Protein AF-A0A653CSB8-F1 (afdb_monomer_lite)

Sequence (367 aa):
MSQAVNAATSSPKRAYRKGNPLSVSERQQALMERRKETHKEIKVYVPTVLKERLQNLCEAEGVSQAEMISRLIADAAQEGVADAQALFTHYRQVKNPNPEFTPREGKKTLPFCRKLMAKAEGFTSRFDFSMHVAFARSLGVRHRMPPLLRRRAIDALLQGLCFHYDPLANRVQRSITNLAIECGLATESKNGNLSITRATRALKFMAELGLITYQTEYDPQIGCNIPTDITFTPALFSTLDVSDVAVVAARRSRVEWENQQREKQRLPRLDMDELIAKAWRFVRERFRSYQSERKSHGLKRARARRDADRTRRDIETIVKRQLTREIAEGRFTGNLDAVRREQARRVKERMLMSRGNNYTRLATATT

pLDDT: mean 83.97, std 15.94, range [28.36, 98.5]

Radius of gyration: 37.42 Å; chains: 1; bounding box: 99×95×119 Å

Structure (mmCIF, N/CA/C/O backbone):
data_AF-A0A653CSB8-F1
#
_entry.id   AF-A0A653CSB8-F1
#
loop_
_atom_site.group_PDB
_atom_site.id
_atom_site.type_symbol
_atom_site.label_atom_id
_atom_site.label_alt_id
_atom_site.label_comp_id
_atom_site.label_asym_id
_atom_site.label_entity_id
_atom_site.label_seq_id
_atom_site.pdbx_PDB_ins_code
_atom_site.Cartn_x
_atom_site.Cartn_y
_atom_site.Cartn_z
_atom_site.occupancy
_atom_site.B_iso_or_equiv
_atom_site.auth_seq_id
_atom_site.auth_comp_id
_atom_site.auth_asym_id
_atom_site.auth_atom_id
_atom_site.pdbx_PDB_model_num
ATOM 1 N N . MET A 1 1 ? -73.192 65.439 -69.713 1.00 39.62 1 MET A N 1
ATOM 2 C CA . MET A 1 1 ? -73.271 66.754 -69.037 1.00 39.62 1 MET A CA 1
ATOM 3 C C . MET A 1 1 ? -73.029 66.456 -67.563 1.00 39.62 1 MET A C 1
ATOM 5 O O . MET A 1 1 ? -73.717 65.584 -67.068 1.00 39.62 1 MET A O 1
ATOM 9 N N . SER A 1 2 ? -72.045 66.964 -66.832 1.00 39.44 2 SER A N 1
ATOM 10 C CA . SER A 1 2 ? -71.378 68.262 -66.883 1.00 39.44 2 SER A CA 1
ATOM 11 C C . SER A 1 2 ? -70.166 68.232 -65.937 1.00 39.44 2 SER A C 1
ATOM 13 O O . SER A 1 2 ? -70.283 67.753 -64.818 1.00 39.44 2 SER A O 1
ATOM 15 N N . GLN A 1 3 ? -69.049 68.757 -66.443 1.00 34.88 3 GLN A N 1
ATOM 16 C CA . GLN A 1 3 ? -68.016 69.572 -65.786 1.00 34.88 3 GLN A CA 1
ATOM 17 C C . GLN A 1 3 ? -67.424 69.199 -64.411 1.00 34.88 3 GLN A C 1
ATOM 19 O O . GLN A 1 3 ? -68.093 69.044 -63.396 1.00 34.88 3 GLN A O 1
ATOM 24 N N . ALA A 1 4 ? -66.091 69.221 -64.412 1.00 41.06 4 ALA A N 1
ATOM 25 C CA . ALA A 1 4 ? -65.198 69.321 -63.269 1.00 41.06 4 ALA A CA 1
ATOM 26 C C . ALA A 1 4 ? -65.308 70.666 -62.534 1.00 41.06 4 ALA A C 1
ATOM 28 O O . ALA A 1 4 ? -65.403 71.685 -63.209 1.00 41.06 4 ALA A O 1
ATOM 29 N N . VAL A 1 5 ? -65.114 70.671 -61.205 1.00 36.78 5 VAL A N 1
ATOM 30 C CA . VAL A 1 5 ? -64.358 71.710 -60.471 1.00 36.78 5 VAL A CA 1
ATOM 31 C C . VAL A 1 5 ? -63.693 71.087 -59.232 1.00 36.78 5 VAL A C 1
ATOM 33 O O . VAL A 1 5 ? -64.288 70.294 -58.509 1.00 36.78 5 VAL A O 1
ATOM 36 N N . ASN A 1 6 ? -62.432 71.462 -59.031 1.00 39.00 6 ASN A N 1
ATOM 37 C CA . ASN A 1 6 ? -61.509 71.070 -57.970 1.00 39.00 6 ASN A CA 1
ATOM 38 C C . ASN A 1 6 ? -61.986 71.388 -56.541 1.00 39.00 6 ASN A C 1
ATOM 40 O O . ASN A 1 6 ? -62.443 72.496 -56.272 1.00 39.00 6 ASN A O 1
ATOM 44 N N . ALA A 1 7 ? -61.672 70.494 -55.600 1.00 35.97 7 ALA A N 1
ATOM 45 C CA . ALA A 1 7 ? -61.438 70.845 -54.200 1.00 35.97 7 ALA A CA 1
ATOM 46 C C . ALA A 1 7 ? -60.116 70.207 -53.751 1.00 35.97 7 ALA A C 1
ATOM 48 O O . ALA A 1 7 ? -59.981 68.988 -53.669 1.00 35.97 7 ALA A O 1
ATOM 49 N N . ALA A 1 8 ? -59.116 71.054 -53.520 1.00 44.16 8 ALA A N 1
ATOM 50 C CA . ALA A 1 8 ? -57.821 70.669 -52.991 1.00 44.16 8 ALA A CA 1
ATOM 51 C C . ALA A 1 8 ? -57.951 70.258 -51.517 1.00 44.16 8 ALA A C 1
ATOM 53 O O . ALA A 1 8 ? -58.317 71.073 -50.675 1.00 44.16 8 ALA A O 1
ATOM 54 N N . THR A 1 9 ? -57.581 69.022 -51.191 1.00 40.72 9 THR A N 1
ATOM 55 C CA . THR A 1 9 ? -57.239 68.614 -49.824 1.00 40.72 9 THR A CA 1
ATOM 56 C C . THR A 1 9 ? -55.769 68.219 -49.797 1.00 40.72 9 THR A C 1
ATOM 58 O O . THR A 1 9 ? -55.342 67.140 -50.203 1.00 40.72 9 THR A O 1
ATOM 61 N N . SER A 1 10 ? -54.962 69.172 -49.346 1.00 50.41 10 SER A N 1
ATOM 62 C CA . SER A 1 10 ? -53.549 69.020 -49.040 1.00 50.41 10 SER A CA 1
ATOM 63 C C . SER A 1 10 ? -53.342 67.945 -47.970 1.00 50.41 10 SER A C 1
ATOM 65 O O . SER A 1 10 ? -53.547 68.194 -46.784 1.00 50.41 10 SER A O 1
ATOM 67 N N . SER A 1 11 ? -52.885 66.763 -48.379 1.00 54.91 11 SER A N 1
ATOM 68 C CA . SER A 1 11 ? -52.194 65.830 -47.486 1.00 54.91 11 SER A CA 1
ATOM 69 C C . SER A 1 11 ? -50.709 65.832 -47.860 1.00 54.91 11 SER A C 1
ATOM 71 O O . SER A 1 11 ? -50.381 65.557 -49.018 1.00 54.91 11 SER A O 1
ATOM 73 N N . PRO A 1 12 ? -49.788 66.178 -46.943 1.00 47.94 12 PRO A N 1
ATOM 74 C CA . PRO A 1 12 ? -48.373 66.256 -47.269 1.00 47.94 12 PRO A CA 1
ATOM 75 C C . PRO A 1 12 ? -47.855 64.865 -47.646 1.00 47.94 12 PRO A C 1
ATOM 77 O O . PRO A 1 12 ? -48.008 63.905 -46.887 1.00 47.94 12 PRO A O 1
ATOM 80 N N . LYS A 1 13 ? -47.218 64.752 -48.821 1.00 47.25 13 LYS A N 1
ATOM 81 C CA . LYS A 1 13 ? -46.418 63.576 -49.193 1.00 47.25 13 LYS A CA 1
ATOM 82 C C . LYS A 1 13 ? -45.462 63.291 -48.039 1.00 47.25 13 LYS A C 1
ATOM 84 O O . LYS A 1 13 ? -44.599 64.114 -47.738 1.00 47.25 13 LYS A O 1
ATOM 89 N N . ARG A 1 14 ? -45.622 62.136 -47.387 1.00 47.31 14 ARG A N 1
ATOM 90 C CA . ARG A 1 14 ? -44.706 61.663 -46.346 1.00 47.31 14 ARG A CA 1
ATOM 91 C C . ARG A 1 14 ? -43.298 61.725 -46.934 1.00 47.31 14 ARG A C 1
ATOM 93 O O . ARG A 1 14 ? -43.015 61.027 -47.906 1.00 47.31 14 ARG A O 1
ATOM 100 N N . ALA A 1 15 ? -42.452 62.605 -46.403 1.00 46.25 15 ALA A N 1
ATOM 101 C CA . ALA A 1 15 ? -41.080 62.735 -46.860 1.00 46.25 15 ALA A CA 1
ATOM 102 C C . ALA A 1 15 ? -40.401 61.374 -46.681 1.00 46.25 15 ALA A C 1
ATOM 104 O O . ALA A 1 15 ? -40.166 60.924 -45.558 1.00 46.25 15 ALA A O 1
ATOM 105 N N . TYR A 1 16 ? -40.142 60.687 -47.791 1.00 51.59 16 TYR A N 1
ATOM 106 C CA . TYR A 1 16 ? -39.364 59.464 -47.792 1.00 51.59 16 TYR A CA 1
ATOM 107 C C . TYR A 1 16 ? -37.935 59.850 -47.408 1.00 51.59 16 TYR A C 1
ATOM 109 O O . TYR A 1 16 ? -37.140 60.271 -48.246 1.00 51.59 16 TYR A O 1
ATOM 117 N N . ARG A 1 17 ? -37.623 59.769 -46.109 1.00 53.75 17 ARG A N 1
ATOM 118 C CA . ARG A 1 17 ? -36.255 59.857 -45.597 1.00 53.75 17 ARG A CA 1
ATOM 119 C C . ARG A 1 17 ? -35.517 58.606 -46.062 1.00 53.75 17 ARG A C 1
ATOM 121 O O . ARG A 1 17 ? -35.387 57.634 -45.324 1.00 53.75 17 ARG A O 1
ATOM 128 N N . LYS A 1 18 ? -35.054 58.625 -47.310 1.00 54.22 18 LYS A N 1
ATOM 129 C CA . LYS A 1 18 ? -34.016 57.717 -47.787 1.00 54.22 18 LYS A CA 1
ATOM 130 C C . LYS A 1 18 ? -32.741 58.164 -47.073 1.00 54.22 18 LYS A C 1
ATOM 132 O O . LYS A 1 18 ? -32.026 59.030 -47.560 1.00 54.22 18 LYS A O 1
ATOM 137 N N . GLY A 1 19 ? -32.528 57.670 -45.852 1.00 60.56 19 GLY A N 1
ATOM 138 C CA . GLY A 1 19 ? -31.212 57.763 -45.228 1.00 60.56 19 GLY A CA 1
ATOM 139 C C . GLY A 1 19 ? -30.181 57.229 -46.220 1.00 60.56 19 GLY A C 1
ATOM 140 O O . GLY A 1 19 ? -30.506 56.327 -47.002 1.00 60.56 19 GLY A O 1
ATOM 141 N N . ASN A 1 20 ? -28.981 57.816 -46.240 1.00 65.44 20 ASN A N 1
ATOM 142 C CA . ASN A 1 20 ? -27.924 57.337 -47.123 1.00 65.44 20 ASN A CA 1
ATOM 143 C C . ASN A 1 20 ? -27.791 55.817 -46.948 1.00 65.44 20 ASN A C 1
ATOM 145 O O . ASN A 1 20 ? -27.719 55.349 -45.807 1.00 65.44 20 ASN A O 1
ATOM 149 N N . PRO A 1 21 ? -27.834 55.028 -48.038 1.00 64.62 21 PRO A N 1
ATOM 150 C CA . PRO A 1 21 ? -27.662 53.594 -47.923 1.00 64.62 21 PRO A CA 1
ATOM 151 C C . PRO A 1 21 ? -26.309 53.348 -47.264 1.00 64.62 21 PRO A C 1
ATOM 153 O O . PRO A 1 21 ? -25.295 53.804 -47.785 1.00 64.62 21 PRO A O 1
ATOM 156 N N . LEU A 1 22 ? -26.325 52.640 -46.128 1.00 69.19 22 LEU A N 1
ATOM 157 C CA . LEU A 1 22 ? -25.115 52.251 -45.403 1.00 69.19 22 LEU A CA 1
ATOM 158 C C . LEU A 1 22 ? -24.084 51.742 -46.406 1.00 69.19 22 LEU A C 1
ATOM 160 O O . LEU A 1 22 ? -24.418 50.890 -47.248 1.00 69.19 22 LEU A O 1
ATOM 164 N N . SER A 1 23 ? -22.870 52.271 -46.319 1.00 74.00 23 SER A N 1
ATOM 165 C CA . SER A 1 23 ? -21.749 51.815 -47.127 1.00 74.00 23 SER A CA 1
ATOM 166 C C . SER A 1 23 ? -21.493 50.327 -46.868 1.00 74.00 23 SER A C 1
ATOM 168 O O . SER A 1 23 ? -21.901 49.768 -45.846 1.00 74.00 23 SER A O 1
ATOM 170 N N . VAL A 1 24 ? -20.814 49.653 -47.796 1.00 69.56 24 VAL A N 1
ATOM 171 C CA . VAL A 1 24 ? -20.489 48.221 -47.653 1.00 69.56 24 VAL A CA 1
ATOM 172 C C . VAL A 1 24 ? -19.754 47.952 -46.331 1.00 69.56 24 VAL A C 1
ATOM 174 O O . VAL A 1 24 ? -20.048 46.966 -45.659 1.00 69.56 24 VAL A O 1
ATOM 177 N N . SER A 1 25 ? -18.883 48.878 -45.921 1.00 69.81 25 SER A N 1
ATOM 178 C CA . SER A 1 25 ? -18.150 48.830 -44.652 1.00 69.81 25 SER A CA 1
ATOM 179 C C . SER A 1 25 ? -19.072 48.953 -43.432 1.00 69.81 25 SER A C 1
ATOM 181 O O . SER A 1 25 ? -19.024 48.119 -42.529 1.00 69.81 25 SER A O 1
ATOM 183 N N . GLU A 1 26 ? -19.986 49.927 -43.424 1.00 78.94 26 GLU A N 1
ATOM 184 C CA . GLU A 1 26 ? -20.918 50.138 -42.303 1.00 78.94 26 GLU A CA 1
ATOM 185 C C . GLU A 1 26 ? -21.899 48.968 -42.145 1.00 78.94 26 GLU A C 1
ATOM 187 O O . GLU A 1 26 ? -22.228 48.564 -41.029 1.00 78.94 26 GLU A O 1
ATOM 192 N N . ARG A 1 27 ? -22.327 48.353 -43.257 1.00 74.75 27 ARG A N 1
ATOM 193 C CA . ARG A 1 27 ? -23.145 47.129 -43.215 1.00 74.75 27 ARG A CA 1
ATOM 194 C C . ARG A 1 27 ? -22.376 45.948 -42.628 1.00 74.75 27 ARG A C 1
ATOM 196 O O . ARG A 1 27 ? -22.955 45.175 -41.866 1.00 74.75 27 ARG A O 1
ATOM 203 N N . GLN A 1 28 ? -21.095 45.801 -42.968 1.00 70.75 28 GLN A N 1
ATOM 204 C CA . GLN A 1 28 ? -20.240 44.752 -42.406 1.00 70.75 28 GLN A CA 1
ATOM 205 C C . GLN A 1 28 ? -20.007 44.958 -40.905 1.00 70.75 28 GLN A C 1
ATOM 207 O O . GLN A 1 28 ? -20.101 43.997 -40.144 1.00 70.75 28 GLN A O 1
ATOM 212 N N . GLN A 1 29 ? -19.776 46.196 -40.463 1.00 73.00 29 GLN A N 1
ATOM 213 C CA . GLN A 1 29 ? -19.611 46.520 -39.044 1.00 73.00 29 GLN A CA 1
ATOM 214 C C . GLN A 1 29 ? -20.884 46.230 -38.243 1.00 73.00 29 GLN A C 1
ATOM 216 O O . GLN A 1 29 ? -20.818 45.501 -37.256 1.00 73.00 29 G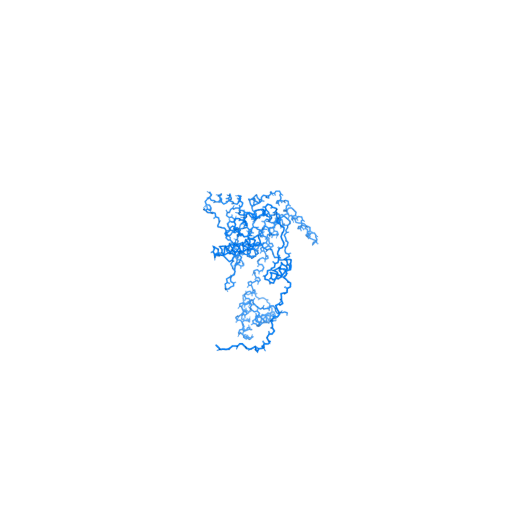LN A O 1
ATOM 221 N N . ALA A 1 30 ? -22.050 46.671 -38.724 1.00 75.31 30 ALA A N 1
ATOM 222 C CA . ALA A 1 30 ? -23.331 46.396 -38.071 1.00 75.31 30 ALA A CA 1
ATOM 223 C C . ALA A 1 30 ? -23.651 44.887 -37.992 1.00 75.31 30 ALA A C 1
ATOM 225 O O . ALA A 1 30 ? -24.223 44.412 -37.009 1.00 75.31 30 ALA A O 1
ATOM 226 N N . LEU A 1 31 ? -23.265 44.104 -39.010 1.00 73.75 31 LEU A N 1
ATOM 227 C CA . LEU A 1 31 ? -23.394 42.643 -38.989 1.00 73.75 31 LEU A CA 1
ATOM 228 C C . LEU A 1 31 ? -22.479 42.012 -37.925 1.00 73.75 31 LEU A C 1
ATOM 230 O O . LEU A 1 31 ? -22.903 41.115 -37.196 1.00 73.75 31 LEU A O 1
ATOM 234 N N . MET A 1 32 ? -21.232 42.478 -37.831 1.00 70.44 32 MET A N 1
ATOM 235 C CA . MET A 1 32 ? -20.260 41.991 -36.849 1.00 70.44 32 MET A CA 1
ATOM 236 C C . MET A 1 32 ? -20.661 42.357 -35.417 1.00 70.44 32 MET A C 1
ATOM 238 O O . MET A 1 32 ? -20.513 41.526 -34.526 1.00 70.44 32 MET A O 1
ATOM 242 N N . GLU A 1 33 ? -21.214 43.549 -35.187 1.00 74.31 33 GLU A N 1
ATOM 243 C CA . GLU A 1 33 ? -21.730 43.971 -33.878 1.00 74.31 33 GLU A CA 1
ATOM 244 C C . GLU A 1 33 ? -22.900 43.096 -33.416 1.00 74.31 33 GLU A C 1
ATOM 246 O O . GLU A 1 33 ? -22.847 42.549 -32.315 1.00 74.31 33 GLU A O 1
ATOM 251 N N . ARG A 1 34 ? -23.881 42.824 -34.289 1.00 77.44 34 ARG A N 1
ATOM 252 C CA . ARG A 1 34 ? -24.972 41.875 -33.984 1.00 77.44 34 ARG A CA 1
ATOM 253 C C . ARG A 1 34 ? -24.471 40.456 -33.712 1.00 77.44 34 ARG A C 1
ATOM 255 O O . ARG A 1 34 ? -25.019 39.740 -32.875 1.00 77.44 34 ARG A O 1
ATOM 262 N N . ARG A 1 35 ? -23.421 40.016 -34.416 1.00 75.00 35 ARG A N 1
ATOM 263 C CA . ARG A 1 35 ? -22.810 38.702 -34.166 1.00 75.00 35 ARG A CA 1
ATOM 264 C C . ARG A 1 35 ? -22.054 38.659 -32.840 1.00 75.00 35 ARG A C 1
ATOM 266 O O . ARG A 1 35 ? -22.107 37.621 -32.198 1.00 75.00 35 ARG A O 1
ATOM 273 N N . LYS A 1 36 ? -21.430 39.753 -32.391 1.00 75.12 36 LYS A N 1
ATOM 274 C CA . LYS A 1 36 ? -20.753 39.828 -31.080 1.00 75.12 36 LYS A CA 1
ATOM 275 C C . LYS A 1 36 ? -21.712 39.710 -29.892 1.00 75.12 36 LYS A C 1
ATOM 277 O O . LYS A 1 36 ? -21.306 39.203 -28.851 1.00 75.12 36 LYS A O 1
ATOM 282 N N . GLU A 1 37 ? -22.966 40.141 -30.041 1.00 74.75 37 GLU A N 1
ATOM 283 C CA . GLU A 1 37 ? -23.996 39.967 -29.001 1.00 74.75 37 GLU A CA 1
ATOM 284 C C . GLU A 1 37 ? -24.352 38.490 -28.772 1.00 74.75 37 GLU A C 1
ATOM 286 O O . GLU A 1 37 ? -24.658 38.087 -27.652 1.00 74.75 37 GLU A O 1
ATOM 291 N N . THR A 1 38 ? -24.291 37.671 -29.825 1.00 76.50 38 THR A N 1
ATOM 292 C CA . THR A 1 38 ? -24.724 36.262 -29.806 1.00 76.50 38 THR A CA 1
ATOM 293 C C . THR A 1 38 ? -23.563 35.262 -29.802 1.00 76.50 38 THR A C 1
ATOM 295 O O . THR A 1 38 ? -23.726 34.140 -29.331 1.00 76.50 38 THR A O 1
ATOM 298 N N . HIS A 1 39 ? -22.385 35.653 -30.296 1.00 79.19 39 HIS A N 1
ATOM 299 C CA . HIS A 1 39 ? -21.222 34.790 -30.509 1.00 79.19 39 HIS A CA 1
ATOM 300 C C . HIS A 1 39 ? -19.932 35.484 -30.047 1.00 79.19 39 HIS A C 1
ATOM 302 O O . HIS A 1 39 ? -19.713 36.666 -30.307 1.00 79.19 39 HIS A O 1
ATOM 308 N N . LYS A 1 40 ? -19.028 34.736 -29.401 1.00 79.69 40 LYS A N 1
ATOM 309 C CA . LYS A 1 40 ? -17.683 35.226 -29.052 1.00 79.69 40 LYS A CA 1
ATOM 310 C C . LYS A 1 40 ? -16.694 34.931 -30.180 1.00 79.69 40 LYS A C 1
ATOM 312 O O . LYS A 1 40 ? -16.688 33.832 -30.726 1.00 79.69 40 LYS A O 1
ATOM 317 N N . GLU A 1 41 ? -15.848 35.905 -30.513 1.00 78.88 41 GLU A N 1
ATOM 318 C CA . GLU A 1 41 ? -14.814 35.753 -31.542 1.00 78.88 41 GLU A CA 1
ATOM 319 C C . GLU A 1 41 ? -13.665 34.866 -31.038 1.00 78.88 41 GLU A C 1
ATOM 321 O O . GLU A 1 41 ? -13.161 35.062 -29.931 1.00 78.88 41 GLU A O 1
ATOM 326 N N . ILE A 1 42 ? -13.228 33.916 -31.868 1.00 77.69 42 ILE A N 1
ATOM 327 C CA . ILE A 1 42 ? -12.067 33.063 -31.602 1.00 77.69 42 ILE A CA 1
ATOM 328 C C . ILE A 1 42 ? -11.027 33.325 -32.691 1.00 77.69 42 ILE A C 1
ATOM 330 O O . ILE A 1 42 ? -11.299 33.142 -33.877 1.00 77.69 42 ILE A O 1
ATOM 334 N N . LYS A 1 43 ? -9.822 33.737 -32.286 1.00 81.25 43 LYS A N 1
ATOM 335 C CA . LYS A 1 43 ? -8.671 33.903 -33.182 1.00 81.25 43 LYS A CA 1
ATOM 336 C C . LYS A 1 43 ? -7.714 32.740 -32.978 1.00 81.25 43 LYS A C 1
ATOM 338 O O . LYS A 1 43 ? -7.227 32.539 -31.869 1.00 81.25 43 LYS A O 1
ATOM 343 N N . VAL A 1 44 ? -7.450 31.983 -34.038 1.00 80.12 44 VAL A N 1
ATOM 344 C CA . VAL A 1 44 ? -6.596 30.791 -33.986 1.00 80.12 44 VAL A CA 1
ATOM 345 C C . VAL A 1 44 ? -5.541 30.869 -35.080 1.00 80.12 44 VAL A C 1
ATOM 347 O O . VAL A 1 44 ? -5.839 31.246 -36.212 1.00 80.12 44 VAL A O 1
ATOM 350 N N . TYR A 1 45 ? -4.316 30.475 -34.741 1.00 83.94 45 TYR A N 1
ATOM 351 C CA . TYR A 1 45 ? -3.270 30.188 -35.715 1.00 83.94 45 TYR A CA 1
ATOM 352 C C . TYR A 1 45 ? -3.235 28.685 -35.958 1.00 83.94 45 TYR A C 1
ATOM 354 O O . TYR A 1 45 ? -3.085 27.903 -35.021 1.00 83.94 45 TYR A O 1
ATOM 362 N N . VAL A 1 46 ? -3.394 28.286 -37.216 1.00 83.50 46 VAL A N 1
ATOM 363 C CA . VAL A 1 46 ? -3.450 26.882 -37.624 1.00 83.50 46 VAL A CA 1
ATOM 364 C C . VAL A 1 46 ? -2.365 26.642 -38.681 1.00 83.50 46 VAL A C 1
ATOM 366 O O . VAL A 1 46 ? -2.182 27.507 -39.543 1.00 83.50 46 VAL A O 1
ATOM 369 N N . PRO A 1 47 ? -1.643 25.504 -38.639 1.00 88.81 47 PRO A N 1
ATOM 370 C CA . PRO A 1 47 ? -0.698 25.116 -39.685 1.00 88.81 47 PRO A CA 1
ATOM 371 C C . PRO A 1 47 ? -1.301 25.211 -41.093 1.00 88.81 47 PRO A C 1
ATOM 373 O O . PRO A 1 47 ? -2.459 24.846 -41.303 1.00 88.81 47 PRO A O 1
ATOM 376 N N . THR A 1 48 ? -0.505 25.658 -42.068 1.00 88.06 48 THR A N 1
ATOM 377 C CA . THR A 1 48 ? -0.943 25.896 -43.459 1.00 88.06 48 THR A CA 1
ATOM 378 C C . THR A 1 48 ? -1.605 24.675 -44.088 1.00 88.06 48 THR A C 1
ATOM 380 O O . THR A 1 48 ? -2.699 24.792 -44.630 1.00 88.06 48 THR A O 1
ATOM 383 N N . VAL A 1 49 ? -1.025 23.490 -43.895 1.00 85.19 49 VAL A N 1
ATOM 384 C CA . VAL A 1 49 ? -1.556 22.215 -44.412 1.00 85.19 49 VAL A CA 1
ATOM 385 C C . VAL A 1 49 ? -2.973 21.920 -43.896 1.00 85.19 49 VAL A C 1
ATOM 387 O O . VAL A 1 49 ? -3.826 21.411 -44.620 1.00 85.19 49 VAL A O 1
ATOM 390 N N . LEU A 1 50 ? -3.260 22.257 -42.636 1.00 81.25 50 LEU A N 1
ATOM 391 C CA . LEU A 1 50 ? -4.588 22.057 -42.049 1.00 81.25 50 LEU A CA 1
ATOM 392 C C . LEU A 1 50 ? -5.588 23.109 -42.535 1.00 81.25 50 LEU A C 1
ATOM 394 O O . LEU A 1 50 ? -6.766 22.800 -42.696 1.00 81.25 50 LEU A O 1
ATOM 398 N N . LYS A 1 51 ? -5.122 24.332 -42.807 1.00 87.81 51 LYS A N 1
ATOM 399 C CA . LYS A 1 51 ? -5.947 25.386 -43.403 1.00 87.81 51 LYS A CA 1
ATOM 400 C C . LYS A 1 51 ? -6.379 25.025 -44.826 1.00 87.81 51 LYS A C 1
ATOM 402 O O . LYS A 1 51 ? -7.550 25.191 -45.149 1.00 87.81 51 LYS A O 1
ATOM 407 N N . GLU A 1 52 ? -5.469 24.498 -45.640 1.00 88.94 52 GLU A N 1
ATOM 408 C CA . GLU A 1 52 ? -5.775 24.015 -46.995 1.00 88.94 52 GLU A CA 1
ATOM 409 C C . GLU A 1 52 ? -6.785 22.864 -46.954 1.00 88.94 52 GLU A C 1
ATOM 411 O O . GLU A 1 52 ? -7.783 22.863 -47.670 1.00 88.94 52 GLU A O 1
ATOM 416 N N . ARG A 1 53 ? -6.598 21.917 -46.030 1.00 86.12 53 ARG A N 1
ATOM 417 C CA . ARG A 1 53 ? -7.551 20.819 -45.845 1.00 86.12 53 ARG A CA 1
ATOM 418 C C . ARG A 1 53 ? -8.935 21.305 -45.404 1.00 86.12 53 ARG A C 1
ATOM 420 O O . ARG A 1 53 ? -9.934 20.782 -45.888 1.00 86.12 53 ARG A O 1
ATOM 427 N N . LEU A 1 54 ? -9.002 22.303 -44.520 1.00 84.12 54 LEU A N 1
ATOM 428 C CA . LEU A 1 54 ? -10.264 22.928 -44.118 1.00 84.12 54 LEU A CA 1
ATOM 429 C C . LEU A 1 54 ? -10.951 23.611 -45.308 1.00 84.12 54 LEU A C 1
ATOM 431 O O . LEU A 1 54 ? -12.162 23.480 -45.449 1.00 84.12 54 LEU A O 1
ATOM 435 N N . GLN A 1 55 ? -10.201 24.305 -46.168 1.00 87.19 55 GLN A N 1
ATOM 436 C CA . GLN A 1 55 ? -10.743 24.940 -47.375 1.00 87.19 55 GLN A CA 1
ATOM 437 C C . GLN A 1 55 ? -11.378 23.914 -48.315 1.00 87.19 55 GLN A C 1
ATOM 439 O O . GLN A 1 55 ? -12.537 24.081 -48.682 1.00 87.19 55 GLN A O 1
ATOM 444 N N . ASN A 1 56 ? -10.683 22.809 -48.587 1.00 87.62 56 ASN A N 1
ATOM 445 C CA . ASN A 1 56 ? -11.209 21.737 -49.435 1.00 87.62 56 ASN A CA 1
ATOM 446 C C . ASN A 1 56 ? -12.504 21.124 -48.868 1.00 87.62 56 ASN A C 1
ATOM 448 O O . ASN A 1 56 ? -13.430 20.828 -49.618 1.00 87.62 56 ASN A O 1
ATOM 452 N N . LEU A 1 57 ? -12.597 20.959 -47.541 1.00 79.19 57 LEU A N 1
ATOM 453 C CA . LEU A 1 57 ? -13.820 20.475 -46.884 1.00 79.19 57 LEU A CA 1
ATOM 454 C C . LEU A 1 57 ? -14.974 21.482 -46.992 1.00 79.19 57 LEU A C 1
ATOM 456 O O . LEU A 1 57 ? -16.114 21.094 -47.224 1.00 79.19 57 LEU A O 1
ATOM 460 N N . CYS A 1 58 ? -14.680 22.776 -46.857 1.00 85.88 58 CYS A N 1
ATOM 461 C CA . CYS A 1 58 ? -15.676 23.837 -47.007 1.00 85.88 58 CYS A CA 1
ATOM 462 C C . CYS A 1 58 ? -16.244 23.886 -48.429 1.00 85.88 58 CYS A C 1
ATOM 464 O O . CYS A 1 58 ? -17.449 24.044 -48.600 1.00 85.88 58 CYS A O 1
ATOM 466 N N . GLU A 1 59 ? -15.384 23.730 -49.436 1.00 87.75 59 GLU A N 1
ATOM 467 C CA . GLU A 1 59 ? -15.784 23.693 -50.845 1.00 87.75 59 GLU A CA 1
ATOM 468 C C . GLU A 1 59 ? -16.626 22.456 -51.164 1.00 87.75 59 GLU A C 1
ATOM 470 O O . GLU A 1 59 ? -17.658 22.578 -51.821 1.00 87.75 59 GLU A O 1
ATOM 475 N N . ALA A 1 60 ? -16.235 21.287 -50.649 1.00 82.38 60 ALA A N 1
ATOM 476 C CA . ALA A 1 60 ? -16.969 20.041 -50.850 1.00 82.38 60 ALA A CA 1
ATOM 477 C C . ALA A 1 60 ? -18.387 20.076 -50.249 1.00 82.38 60 ALA A C 1
ATOM 479 O O . ALA A 1 60 ? -19.319 19.537 -50.842 1.00 82.38 60 ALA A O 1
ATOM 480 N N . GLU A 1 61 ? -18.561 20.720 -49.092 1.00 80.44 61 GLU A N 1
ATOM 481 C CA . GLU A 1 61 ? -19.860 20.829 -48.413 1.00 80.44 61 GLU A CA 1
ATOM 482 C C . GLU A 1 61 ? -20.632 22.118 -48.738 1.00 80.44 61 GLU A C 1
ATOM 484 O O . GLU A 1 61 ? -21.772 22.284 -48.303 1.00 80.44 61 GLU A O 1
ATOM 489 N N . GLY A 1 62 ? -20.035 23.041 -49.497 1.00 88.06 62 GLY A N 1
ATOM 490 C CA . GLY A 1 62 ? -20.654 24.316 -49.867 1.00 88.06 62 GLY A CA 1
ATOM 491 C C . GLY A 1 62 ? -20.901 25.264 -48.686 1.00 88.06 62 GLY A C 1
ATOM 492 O O . GLY A 1 62 ? -21.818 26.083 -48.739 1.00 88.06 62 GLY A O 1
ATOM 493 N N . VAL A 1 63 ? -20.108 25.163 -47.615 1.00 86.44 63 VAL A N 1
ATOM 494 C CA . VAL A 1 63 ? -20.263 25.968 -46.390 1.00 86.44 63 VAL A CA 1
ATOM 495 C C . VAL A 1 63 ? -19.072 26.889 -46.149 1.00 86.44 63 VAL A C 1
ATOM 497 O O . VAL A 1 63 ? -17.973 26.685 -46.658 1.00 86.44 63 VAL A O 1
ATOM 500 N N . SER A 1 64 ? -19.271 27.936 -45.345 1.00 87.06 64 SER A N 1
ATOM 501 C CA . SER A 1 64 ? -18.175 28.842 -44.980 1.00 87.06 64 SER A CA 1
ATOM 502 C C . SER A 1 64 ? -17.205 28.196 -43.981 1.00 87.06 64 SER A C 1
ATOM 504 O O . SER A 1 64 ? -17.613 27.385 -43.153 1.00 87.06 64 SER A O 1
ATOM 506 N N . GLN A 1 65 ? -15.936 28.624 -43.968 1.00 83.25 65 GLN A N 1
ATOM 507 C CA . GLN A 1 65 ? -14.940 28.139 -42.994 1.00 83.25 65 GLN A CA 1
ATOM 508 C C . GLN A 1 65 ? -15.378 28.332 -41.539 1.00 83.25 65 GLN A C 1
ATOM 510 O O . GLN A 1 65 ? -15.150 27.458 -40.710 1.00 83.25 65 GLN A O 1
ATOM 515 N N . ALA A 1 66 ? -16.022 29.459 -41.222 1.00 82.19 66 ALA A N 1
ATOM 516 C CA . ALA A 1 66 ? -16.515 29.719 -39.872 1.00 82.19 66 ALA A CA 1
ATOM 517 C C . ALA A 1 66 ? -17.620 28.730 -39.477 1.00 82.19 66 ALA A C 1
ATOM 519 O O . ALA A 1 66 ? -17.606 28.208 -38.367 1.00 82.19 66 ALA A O 1
ATOM 520 N N . GLU A 1 67 ? -18.538 28.438 -40.399 1.00 82.38 67 GLU A N 1
ATOM 521 C CA . GLU A 1 67 ? -19.609 27.469 -40.177 1.00 82.38 67 GLU A CA 1
ATOM 522 C C . GLU A 1 67 ? -19.070 26.042 -40.067 1.00 82.38 67 GLU A C 1
ATOM 524 O O . GLU A 1 67 ? -19.448 25.327 -39.144 1.00 82.38 67 GLU A O 1
ATOM 529 N N . MET A 1 68 ? -18.132 25.659 -40.936 1.00 84.38 68 MET A N 1
ATOM 530 C CA . MET A 1 68 ? -17.444 24.370 -40.868 1.00 84.38 68 MET A CA 1
ATOM 531 C C . MET A 1 68 ? -16.712 24.203 -39.532 1.00 84.38 68 MET A C 1
ATOM 533 O O . MET A 1 68 ? -16.847 23.173 -38.886 1.00 84.38 68 MET A O 1
ATOM 537 N N . ILE A 1 69 ? -15.998 25.227 -39.051 1.00 83.25 69 ILE A N 1
ATOM 538 C CA . ILE A 1 69 ? -15.352 25.189 -37.729 1.00 83.25 69 ILE A CA 1
ATOM 539 C C . ILE A 1 69 ? -16.395 25.057 -36.614 1.00 83.25 69 ILE A C 1
ATOM 541 O O . ILE A 1 69 ? -16.200 24.267 -35.696 1.00 83.25 69 ILE A O 1
ATOM 545 N N . SER A 1 70 ? -17.507 25.795 -36.673 1.00 82.31 70 SER A N 1
ATOM 546 C CA . SER A 1 70 ? -18.579 25.665 -35.681 1.00 82.31 70 SER A CA 1
ATOM 547 C C . SER A 1 70 ? -19.200 24.267 -35.676 1.00 82.31 70 SER A C 1
ATOM 549 O O . SER A 1 70 ? -19.440 23.739 -34.593 1.00 82.31 70 SER A O 1
ATOM 551 N N . ARG A 1 71 ? -19.407 23.654 -36.851 1.00 83.12 71 ARG A N 1
ATOM 552 C CA . ARG A 1 71 ? -19.878 22.267 -36.983 1.00 83.12 71 ARG A CA 1
ATOM 553 C C . ARG A 1 71 ? -18.862 21.287 -36.428 1.00 83.12 71 ARG A C 1
ATOM 555 O O . ARG A 1 71 ? -19.210 20.545 -35.532 1.00 83.12 71 ARG A O 1
ATOM 562 N N . LEU A 1 72 ? -17.596 21.374 -36.829 1.00 81.38 72 LEU A N 1
ATOM 563 C CA . LEU A 1 72 ? -16.533 20.511 -36.309 1.00 81.38 72 LEU A CA 1
ATOM 564 C C . LEU A 1 72 ? -16.365 20.637 -34.788 1.00 81.38 72 LEU A C 1
ATOM 566 O O . LEU A 1 72 ? -16.096 19.644 -34.126 1.00 81.38 72 LEU A O 1
ATOM 570 N N . ILE A 1 73 ? -16.540 21.831 -34.211 1.00 79.50 73 ILE A N 1
ATOM 571 C CA . ILE A 1 73 ? -16.535 22.019 -32.751 1.00 79.50 73 ILE A CA 1
ATOM 572 C C . ILE A 1 73 ? -17.781 21.395 -32.116 1.00 79.50 73 ILE A C 1
ATOM 574 O O . ILE A 1 73 ? -17.667 20.776 -31.062 1.00 79.50 73 ILE A O 1
ATOM 578 N N . ALA A 1 74 ? -18.959 21.557 -32.722 1.00 77.81 74 ALA A N 1
ATOM 579 C CA . ALA A 1 74 ? -20.196 20.956 -32.233 1.00 77.81 74 ALA A CA 1
ATOM 580 C C . ALA A 1 74 ? -20.151 19.423 -32.323 1.00 77.81 74 ALA A C 1
ATOM 582 O O . ALA A 1 74 ? -20.485 18.756 -31.349 1.00 77.81 74 ALA A O 1
ATOM 583 N N . ASP A 1 75 ? -19.661 18.883 -33.433 1.00 74.69 75 ASP A N 1
ATOM 584 C CA . ASP A 1 75 ? -19.479 17.460 -33.693 1.00 74.69 75 ASP A CA 1
ATOM 585 C C . ASP A 1 75 ? -18.405 16.887 -32.774 1.00 74.69 75 ASP A C 1
ATOM 587 O O . ASP A 1 75 ? -18.671 15.902 -32.105 1.00 74.69 75 ASP A O 1
ATOM 591 N N . ALA A 1 76 ? -17.256 17.549 -32.597 1.00 66.88 76 ALA A N 1
ATOM 592 C CA . ALA A 1 76 ? -16.250 17.136 -31.615 1.00 66.88 76 ALA A CA 1
ATOM 593 C C . ALA A 1 76 ? -16.761 17.245 -30.166 1.00 66.88 76 ALA A C 1
ATOM 595 O O . ALA A 1 76 ? -16.366 16.458 -29.306 1.00 66.88 76 ALA A O 1
ATOM 596 N N . ALA A 1 77 ? -17.651 18.196 -29.863 1.00 65.81 77 ALA A N 1
ATOM 597 C CA . ALA A 1 77 ? -18.309 18.279 -28.562 1.00 65.81 77 ALA A CA 1
ATOM 598 C C . ALA A 1 77 ? -19.344 17.158 -28.380 1.00 65.81 77 ALA A C 1
ATOM 600 O O . ALA A 1 77 ? -19.471 16.629 -27.277 1.00 65.81 77 ALA A O 1
ATOM 601 N N . GLN A 1 78 ? -20.047 16.751 -29.440 1.00 57.62 78 GLN A N 1
ATOM 602 C CA . GLN A 1 78 ? -20.957 15.607 -29.417 1.00 57.62 78 GLN A CA 1
ATOM 603 C C . GLN A 1 78 ? -20.218 14.268 -29.416 1.00 57.62 78 GLN A C 1
ATOM 605 O O . GLN A 1 78 ? -20.650 13.373 -28.705 1.00 57.62 78 GLN A O 1
ATOM 610 N N . GLU A 1 79 ? -19.089 14.134 -30.106 1.00 52.84 79 GLU A N 1
ATOM 611 C CA . GLU A 1 79 ? -18.184 12.985 -30.044 1.00 52.84 79 GLU A CA 1
ATOM 612 C C . GLU A 1 79 ? -17.504 12.912 -28.677 1.00 52.84 79 GLU A C 1
ATOM 614 O O . GLU A 1 79 ? -17.448 11.841 -28.092 1.00 52.84 79 GLU A O 1
ATOM 619 N N . GLY A 1 80 ? -17.097 14.037 -28.082 1.00 49.38 80 GLY A N 1
ATOM 620 C CA . GLY A 1 80 ? -16.585 14.083 -26.709 1.00 49.38 80 GLY A CA 1
ATOM 621 C C . GLY A 1 80 ? -17.635 13.688 -25.665 1.00 49.38 80 GLY A C 1
ATOM 622 O O . GLY A 1 80 ? -17.311 13.035 -24.671 1.00 49.38 80 GLY A O 1
ATOM 623 N N . VAL A 1 81 ? -18.908 14.023 -25.902 1.00 49.22 81 VAL A N 1
ATOM 624 C CA . VAL A 1 81 ? -20.033 13.577 -25.070 1.00 49.22 81 VAL A CA 1
ATOM 625 C C . VAL A 1 81 ? -20.405 12.130 -25.377 1.00 49.22 81 VAL A C 1
ATOM 627 O O . VAL A 1 81 ? -20.653 11.400 -24.434 1.00 49.22 81 VAL A O 1
ATOM 630 N N . ALA A 1 82 ? -20.386 11.665 -26.625 1.00 46.53 82 ALA A N 1
ATOM 631 C CA . ALA A 1 82 ? -20.718 10.296 -27.017 1.00 46.53 82 ALA A CA 1
ATOM 632 C C . ALA A 1 82 ? -19.628 9.294 -26.619 1.00 46.53 82 ALA A C 1
ATOM 634 O O . ALA A 1 82 ? -19.962 8.203 -26.174 1.00 46.53 82 ALA A O 1
ATOM 635 N N . ASP A 1 83 ? -18.352 9.668 -26.678 1.00 47.31 83 ASP A N 1
ATOM 636 C CA . ASP A 1 83 ? -17.220 8.862 -26.219 1.00 47.31 83 ASP A CA 1
ATOM 637 C C . ASP A 1 83 ? -17.190 8.820 -24.679 1.00 47.31 83 ASP A C 1
ATOM 639 O O . ASP A 1 83 ? -17.006 7.761 -24.076 1.00 47.31 83 ASP A O 1
ATOM 643 N N . ALA A 1 84 ? -17.553 9.922 -24.002 1.00 45.53 84 ALA A N 1
ATOM 644 C CA . ALA A 1 84 ? -17.826 9.917 -22.564 1.00 45.53 84 ALA A CA 1
ATOM 645 C C . ALA A 1 84 ? -19.070 9.075 -22.205 1.00 45.53 84 ALA A C 1
ATOM 647 O O . ALA A 1 84 ? -19.002 8.253 -21.293 1.00 45.53 84 ALA A O 1
ATOM 648 N N . GLN A 1 85 ? -20.192 9.205 -22.918 1.00 43.31 85 GLN A N 1
ATOM 649 C CA . GLN A 1 85 ? -21.436 8.461 -22.677 1.00 43.31 85 GLN A CA 1
ATOM 650 C C . GLN A 1 85 ? -21.261 6.964 -22.990 1.00 43.31 85 GLN A C 1
ATOM 652 O O . GLN A 1 85 ? -21.806 6.124 -22.271 1.00 43.31 85 GLN A O 1
ATOM 657 N N . ALA A 1 86 ? -20.470 6.608 -24.008 1.00 45.72 86 ALA A N 1
ATOM 658 C CA . ALA A 1 86 ? -20.079 5.241 -24.356 1.00 45.72 86 ALA A CA 1
ATOM 659 C C . ALA A 1 86 ? -19.123 4.648 -23.305 1.00 45.72 86 ALA A C 1
ATOM 661 O O . ALA A 1 86 ? -19.336 3.525 -22.836 1.00 45.72 86 ALA A O 1
ATOM 662 N N . LEU A 1 87 ? -18.144 5.426 -22.818 1.00 45.25 87 LEU A N 1
ATOM 663 C CA . LEU A 1 87 ? -17.324 5.066 -21.651 1.00 45.25 87 LEU A CA 1
ATOM 664 C C . LEU A 1 87 ? -18.179 4.868 -20.384 1.00 45.25 87 LEU A C 1
ATOM 666 O O . LEU A 1 87 ? -17.910 3.951 -19.600 1.00 45.25 87 LEU A O 1
ATOM 670 N N . PHE A 1 88 ? -19.225 5.677 -20.186 1.00 44.69 88 PHE A N 1
ATOM 671 C CA . PHE A 1 88 ? -20.148 5.585 -19.047 1.00 44.69 88 PHE A CA 1
ATOM 672 C C . PHE A 1 88 ? -21.131 4.405 -19.149 1.00 44.69 88 PHE A C 1
ATOM 674 O O . PHE A 1 88 ? -21.478 3.808 -18.126 1.00 44.69 88 PHE A O 1
ATOM 681 N N . THR A 1 89 ? -21.567 4.025 -20.352 1.00 45.44 89 THR A N 1
ATOM 682 C CA . THR A 1 89 ? -22.551 2.945 -20.561 1.00 45.44 89 THR A CA 1
ATOM 683 C C . THR A 1 89 ? -21.920 1.552 -20.553 1.00 45.44 89 THR A C 1
ATOM 685 O O . THR A 1 89 ? -22.532 0.622 -20.023 1.00 45.44 89 THR A O 1
ATOM 688 N N . HIS A 1 90 ? -20.672 1.387 -21.012 1.00 46.84 90 HIS A N 1
ATOM 689 C CA . HIS A 1 90 ? -19.987 0.084 -20.995 1.00 46.84 90 HIS A CA 1
ATOM 690 C C . HIS A 1 90 ? -19.381 -0.302 -19.630 1.00 46.84 90 HIS A C 1
ATOM 692 O O . HIS A 1 90 ? -19.219 -1.488 -19.335 1.00 46.84 90 HIS A O 1
ATOM 698 N N . TYR A 1 91 ? -19.099 0.669 -18.751 1.00 51.12 91 TYR A N 1
ATOM 699 C CA . TYR A 1 91 ? -18.427 0.438 -17.462 1.00 51.12 91 TYR A CA 1
ATOM 700 C C . TYR A 1 91 ? -19.277 0.716 -16.218 1.00 51.12 91 TYR A C 1
ATOM 702 O O . TYR A 1 91 ? -18.740 0.973 -15.138 1.00 51.12 91 TYR A O 1
ATOM 710 N N . ARG A 1 92 ? -20.599 0.524 -16.310 1.00 54.78 92 ARG A N 1
ATOM 711 C CA . ARG A 1 92 ? -21.538 0.606 -15.170 1.00 54.78 92 ARG A CA 1
ATOM 712 C C . ARG A 1 92 ? -21.190 -0.322 -13.986 1.00 54.78 92 ARG A C 1
ATOM 714 O O . ARG A 1 92 ? -21.766 -0.196 -12.910 1.00 54.78 92 ARG A O 1
ATOM 721 N N . GLN A 1 93 ? -20.244 -1.251 -14.166 1.00 66.44 93 GLN A N 1
ATOM 722 C CA . GLN A 1 93 ? -19.742 -2.157 -13.128 1.00 66.44 93 GLN A CA 1
ATOM 723 C C . GLN A 1 93 ? -18.884 -1.483 -12.045 1.00 66.44 93 GLN A C 1
ATOM 725 O O . GLN A 1 93 ? -18.755 -2.048 -10.957 1.00 66.44 93 GLN A O 1
ATOM 730 N N . VAL A 1 94 ? -18.253 -0.329 -12.302 1.00 80.50 94 VAL A N 1
ATOM 731 C CA . VAL A 1 94 ? -17.323 0.291 -11.337 1.00 80.50 94 VAL A CA 1
ATOM 732 C C . VAL A 1 94 ? -17.569 1.788 -11.176 1.00 80.50 94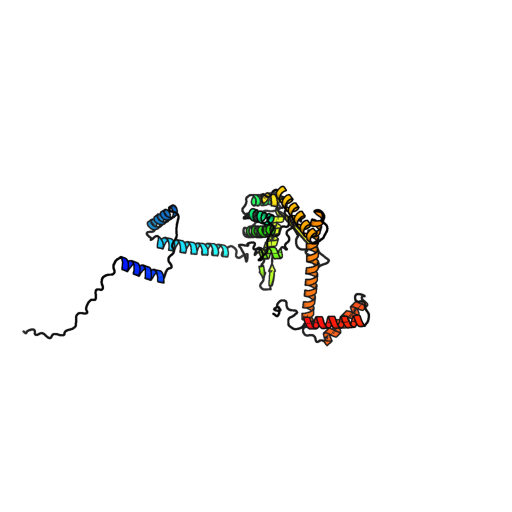 VAL A C 1
ATOM 734 O O . VAL A 1 94 ? -17.827 2.485 -12.145 1.00 80.50 94 VAL A O 1
ATOM 737 N N . LYS A 1 95 ? -17.440 2.299 -9.941 1.00 82.69 95 LYS A N 1
ATOM 738 C CA . LYS A 1 95 ? -17.642 3.732 -9.646 1.00 82.69 95 LYS A CA 1
ATOM 739 C C . LYS A 1 95 ? -16.618 4.647 -10.326 1.00 82.69 95 LYS A C 1
ATOM 741 O O . LYS A 1 95 ? -16.972 5.745 -10.721 1.00 82.69 95 LYS A O 1
ATOM 746 N N . ASN A 1 96 ? -15.364 4.202 -10.429 1.00 88.50 96 ASN A N 1
ATOM 747 C CA . ASN A 1 96 ? -14.290 4.953 -11.078 1.00 88.50 96 ASN A CA 1
ATOM 748 C C . ASN A 1 96 ? -13.632 4.101 -12.182 1.00 88.50 96 ASN A C 1
ATOM 750 O O . ASN A 1 96 ? -12.766 3.271 -11.874 1.00 88.50 96 ASN A O 1
ATOM 754 N N . PRO A 1 97 ? -14.045 4.238 -13.452 1.00 90.44 97 PRO A N 1
ATOM 755 C CA . PRO A 1 97 ? -13.484 3.464 -14.559 1.00 90.44 97 PRO A CA 1
ATOM 756 C C . PRO A 1 97 ? -12.059 3.889 -14.945 1.00 90.44 97 PRO A C 1
ATOM 758 O O . PRO A 1 97 ? -11.335 3.075 -15.523 1.00 90.44 97 PRO A O 1
ATOM 761 N N . ASN A 1 98 ? -11.645 5.106 -14.577 1.00 93.12 98 ASN A N 1
ATOM 762 C CA . ASN A 1 98 ? -10.358 5.713 -14.921 1.00 93.12 98 ASN A CA 1
ATOM 763 C C . ASN A 1 98 ? -9.601 6.097 -13.636 1.00 93.12 98 ASN A C 1
ATOM 765 O O . ASN A 1 98 ? -9.495 7.274 -13.305 1.00 93.12 98 ASN A O 1
ATOM 769 N N . PRO A 1 99 ? -9.148 5.104 -12.848 1.00 95.81 99 PRO A N 1
ATOM 770 C CA . PRO A 1 99 ? -8.365 5.371 -11.649 1.00 95.81 99 PRO A CA 1
ATOM 771 C C . PRO A 1 99 ? -7.032 6.030 -12.008 1.00 95.81 99 PRO A C 1
ATOM 773 O O . PRO A 1 99 ? -6.387 5.634 -12.976 1.00 95.81 99 PRO A O 1
ATOM 776 N N . GLU A 1 100 ? -6.604 6.974 -11.179 1.00 96.31 100 GLU A N 1
ATOM 777 C CA . GLU A 1 100 ? -5.326 7.668 -11.296 1.00 96.31 100 GLU A CA 1
ATOM 778 C C . GLU A 1 100 ? -4.712 7.808 -9.904 1.00 96.31 100 GLU A C 1
ATOM 780 O O . GLU A 1 100 ? -5.426 7.999 -8.914 1.00 96.31 100 GLU A O 1
ATOM 785 N N . PHE A 1 101 ? -3.389 7.676 -9.819 1.00 97.38 101 PHE A N 1
ATOM 786 C CA . PHE A 1 101 ? -2.673 7.915 -8.575 1.00 97.38 101 PHE A CA 1
ATOM 787 C C . PHE A 1 101 ? -2.467 9.408 -8.341 1.00 97.38 101 PHE A C 1
ATOM 789 O O . PHE A 1 101 ? -1.787 10.084 -9.105 1.00 97.38 101 PHE A O 1
ATOM 796 N N . THR A 1 102 ? -2.984 9.886 -7.215 1.00 94.50 102 THR A N 1
ATOM 797 C CA . THR A 1 102 ? -2.799 11.252 -6.732 1.00 94.50 102 THR A CA 1
ATOM 798 C C . THR A 1 102 ? -2.197 11.208 -5.326 1.00 94.50 102 THR A C 1
ATOM 800 O O . THR A 1 102 ? -2.828 10.722 -4.378 1.00 94.50 102 THR A O 1
ATOM 803 N N . PRO A 1 103 ? -0.941 11.659 -5.143 1.00 91.31 103 PRO A N 1
ATOM 804 C CA . PRO A 1 103 ? -0.351 11.710 -3.818 1.00 91.31 103 PRO A CA 1
ATOM 805 C C . PRO A 1 103 ? -1.067 12.764 -2.969 1.00 91.31 103 PRO A C 1
ATOM 807 O O . PRO A 1 103 ? -1.602 13.749 -3.473 1.00 91.31 103 PRO A O 1
ATOM 810 N N . ARG A 1 104 ? -1.044 12.584 -1.645 1.00 87.88 104 ARG A N 1
ATOM 811 C CA . ARG A 1 104 ? -1.571 13.601 -0.726 1.00 87.88 104 ARG A CA 1
ATOM 812 C C . ARG A 1 104 ? -0.789 14.904 -0.858 1.00 87.88 104 ARG A C 1
ATOM 814 O O . ARG A 1 104 ? 0.430 14.883 -1.034 1.00 87.88 104 ARG A O 1
ATOM 821 N N . GLU A 1 105 ? -1.488 16.013 -0.672 1.00 84.62 105 GLU A N 1
ATOM 822 C CA . GLU A 1 105 ? -0.914 17.350 -0.762 1.00 84.62 105 GLU A CA 1
ATOM 823 C C . GLU A 1 105 ? 0.346 17.499 0.112 1.00 84.62 105 GLU A C 1
ATOM 825 O O . GLU A 1 105 ? 0.421 17.006 1.244 1.00 84.62 105 GLU A O 1
ATOM 830 N N . GLY A 1 106 ? 1.389 18.105 -0.459 1.00 87.19 106 GLY A N 1
ATOM 831 C CA . GLY A 1 106 ? 2.678 18.322 0.203 1.00 87.19 106 GLY A CA 1
ATOM 832 C C . GLY A 1 106 ? 3.571 17.083 0.366 1.00 87.19 106 GLY A C 1
ATOM 833 O O . GLY A 1 106 ? 4.711 17.215 0.821 1.00 87.19 106 GLY A O 1
ATOM 834 N N . LYS A 1 107 ? 3.127 15.873 -0.010 1.00 89.56 107 LYS A N 1
ATOM 835 C CA . LYS A 1 107 ? 3.980 14.675 0.049 1.00 89.56 107 LYS A CA 1
ATOM 836 C C . LYS A 1 107 ? 4.922 14.604 -1.149 1.00 89.56 107 LYS A C 1
ATOM 838 O O . LYS A 1 107 ? 4.505 14.636 -2.300 1.00 89.56 107 LYS A O 1
ATOM 843 N N . LYS A 1 108 ? 6.213 14.439 -0.859 1.00 92.44 108 LYS A N 1
ATOM 844 C CA . LYS A 1 108 ? 7.273 14.219 -1.850 1.00 92.44 108 LYS A CA 1
ATOM 845 C C . LYS A 1 108 ? 7.755 12.771 -1.781 1.00 92.44 108 LYS A C 1
ATOM 847 O O . LYS A 1 108 ? 7.712 12.157 -0.718 1.00 92.44 108 LYS A O 1
ATOM 852 N N . THR A 1 109 ? 8.250 12.266 -2.907 1.00 95.12 109 THR A N 1
ATOM 853 C CA . THR A 1 109 ? 8.937 10.971 -3.003 1.00 95.12 109 THR A CA 1
ATOM 854 C C . THR A 1 109 ? 10.406 11.147 -3.398 1.00 95.12 109 THR A C 1
ATOM 856 O O . THR A 1 109 ? 10.828 12.243 -3.788 1.00 95.12 109 THR A O 1
ATOM 859 N N . LEU A 1 110 ? 11.188 10.074 -3.269 1.00 95.56 110 LEU A N 1
ATOM 860 C CA . LEU A 1 110 ? 12.611 10.033 -3.593 1.00 95.56 110 LEU A CA 1
ATOM 861 C C . LEU A 1 110 ? 12.842 10.222 -5.104 1.00 95.56 110 LEU A C 1
ATOM 863 O O . LEU A 1 110 ? 12.016 9.780 -5.907 1.00 95.56 110 LEU A O 1
ATOM 867 N N . PRO A 1 111 ? 13.983 10.801 -5.528 1.00 96.69 111 PRO A N 1
ATOM 868 C CA . PRO A 1 111 ? 14.321 10.922 -6.949 1.00 96.69 111 PRO A CA 1
ATOM 869 C C . PRO A 1 111 ? 14.287 9.581 -7.697 1.00 96.69 111 PRO A C 1
ATOM 871 O O . PRO A 1 111 ? 13.737 9.500 -8.793 1.00 96.69 111 PRO A O 1
ATOM 874 N N . PHE A 1 112 ? 14.794 8.514 -7.071 1.00 97.19 112 PHE A N 1
ATOM 875 C CA . PHE A 1 112 ? 14.730 7.158 -7.621 1.00 97.19 112 PHE A CA 1
ATOM 876 C C . PHE A 1 112 ? 13.284 6.699 -7.862 1.00 97.19 112 PHE A C 1
ATOM 878 O O . PHE A 1 112 ? 12.961 6.206 -8.938 1.00 97.19 112 PHE A O 1
ATOM 885 N N . CYS A 1 113 ? 12.389 6.939 -6.905 1.00 97.69 113 CYS A N 1
ATOM 886 C CA . CYS A 1 113 ? 10.975 6.589 -7.019 1.00 97.69 113 CYS A CA 1
ATOM 887 C C . CYS A 1 113 ? 10.264 7.377 -8.128 1.00 97.69 113 CYS A C 1
ATOM 889 O O . CYS A 1 113 ? 9.454 6.803 -8.847 1.00 97.69 113 CYS A O 1
ATOM 891 N N . ARG A 1 114 ? 10.615 8.653 -8.351 1.00 97.62 114 ARG A N 1
ATOM 892 C CA . ARG A 1 114 ? 10.110 9.412 -9.514 1.00 97.62 114 ARG A CA 1
ATOM 893 C C . ARG A 1 114 ? 10.547 8.789 -10.839 1.00 97.62 114 ARG A C 1
ATOM 895 O O . ARG A 1 114 ? 9.749 8.718 -11.767 1.00 97.62 114 ARG A O 1
ATOM 902 N N . LYS A 1 115 ? 11.791 8.303 -10.921 1.00 97.50 115 LYS A N 1
ATOM 903 C CA . LYS A 1 115 ? 12.285 7.582 -12.104 1.00 97.50 115 LYS A CA 1
ATOM 904 C C . LYS A 1 115 ? 11.510 6.280 -12.327 1.00 97.50 115 LYS A C 1
ATOM 906 O O . LYS A 1 115 ? 11.165 5.981 -13.466 1.00 97.50 115 LYS A O 1
ATOM 911 N N . LEU A 1 116 ? 11.201 5.542 -11.256 1.00 97.88 116 LEU A N 1
ATOM 912 C CA . LEU A 1 116 ? 10.339 4.356 -11.333 1.00 97.88 116 LEU A CA 1
ATOM 913 C C . LEU A 1 116 ? 8.935 4.704 -11.840 1.00 97.88 116 LEU A C 1
ATOM 915 O O . LEU A 1 116 ? 8.434 4.022 -12.723 1.00 97.88 116 LEU A O 1
ATOM 919 N N . MET A 1 117 ? 8.330 5.776 -11.324 1.00 98.12 117 MET A N 1
ATOM 920 C CA . MET A 1 117 ? 7.009 6.247 -11.754 1.00 98.12 117 MET A CA 1
ATOM 921 C C . MET A 1 117 ? 6.979 6.577 -13.250 1.00 98.12 117 MET A C 1
ATOM 923 O O . MET A 1 117 ? 6.127 6.060 -13.967 1.00 98.12 117 MET A O 1
ATOM 927 N N . ALA A 1 118 ? 7.954 7.348 -13.742 1.00 98.00 118 ALA A N 1
ATOM 928 C CA . ALA A 1 118 ? 8.074 7.647 -15.171 1.00 98.00 118 ALA A CA 1
ATOM 929 C C . ALA A 1 118 ? 8.222 6.363 -16.007 1.00 98.00 118 ALA A C 1
ATOM 931 O O . ALA A 1 118 ? 7.551 6.173 -17.017 1.00 98.00 118 ALA A O 1
ATOM 932 N N . LYS A 1 119 ? 9.048 5.418 -15.544 1.00 97.56 119 LYS A N 1
ATOM 933 C CA . LYS A 1 119 ? 9.220 4.121 -16.210 1.00 97.56 119 LYS A CA 1
ATOM 934 C C . LYS A 1 119 ? 7.986 3.224 -16.137 1.00 97.56 119 LYS A C 1
ATOM 936 O O . LYS A 1 119 ? 7.862 2.356 -16.990 1.00 97.56 119 LYS A O 1
ATOM 941 N N . ALA A 1 120 ? 7.075 3.430 -15.191 1.00 97.38 120 ALA A N 1
ATOM 942 C CA . ALA A 1 120 ? 5.840 2.663 -15.030 1.00 97.38 120 ALA A CA 1
ATOM 943 C C . ALA A 1 120 ? 4.643 3.209 -15.831 1.00 97.38 120 ALA A C 1
ATOM 945 O O . ALA A 1 120 ? 3.573 2.599 -15.823 1.00 97.38 120 ALA A O 1
ATOM 946 N N . GLU A 1 121 ? 4.778 4.351 -16.504 1.00 96.62 121 GLU A N 1
ATOM 947 C CA . GLU A 1 121 ? 3.679 4.951 -17.263 1.00 96.62 121 GLU A CA 1
ATOM 948 C C . GLU A 1 121 ? 3.216 4.044 -18.416 1.00 96.62 121 GLU A C 1
ATOM 950 O O . GLU A 1 121 ? 4.020 3.566 -19.219 1.00 96.62 121 GLU A O 1
ATOM 955 N N . GLY A 1 122 ? 1.911 3.761 -18.478 1.00 94.94 122 GLY A N 1
ATOM 956 C CA . GLY A 1 122 ? 1.340 2.856 -19.479 1.00 94.94 122 GLY A CA 1
ATOM 957 C C . GLY A 1 122 ? 1.861 1.418 -19.390 1.00 94.94 122 GLY A C 1
ATOM 958 O O . GLY A 1 122 ? 1.898 0.720 -20.396 1.00 94.94 122 GLY A O 1
ATOM 959 N N . PHE A 1 123 ? 2.300 0.956 -18.217 1.00 96.94 123 PHE A N 1
ATOM 960 C CA . PHE A 1 123 ? 2.886 -0.376 -18.045 1.00 96.94 123 PHE A CA 1
ATOM 961 C C . PHE A 1 123 ? 2.034 -1.502 -18.657 1.00 96.94 123 PHE A C 1
ATOM 963 O O . PHE A 1 123 ? 2.560 -2.351 -19.376 1.00 96.94 123 PHE A O 1
ATOM 970 N N . THR A 1 124 ? 0.715 -1.505 -18.436 1.00 96.75 124 THR A N 1
ATOM 971 C CA . THR A 1 124 ? -0.146 -2.612 -18.892 1.00 96.75 124 THR A CA 1
ATOM 972 C C . THR A 1 124 ? -0.472 -2.632 -20.388 1.00 96.75 124 THR A C 1
ATOM 974 O O . THR A 1 124 ? -1.094 -3.593 -20.859 1.00 96.75 124 THR A O 1
ATOM 977 N N . SER A 1 125 ? -0.085 -1.602 -21.146 1.00 94.88 125 SER A N 1
ATOM 978 C CA . SER A 1 125 ? -0.182 -1.591 -22.612 1.00 94.88 125 SER A CA 1
ATOM 979 C C . SER A 1 125 ? 1.104 -2.053 -23.300 1.00 94.88 125 SER A C 1
ATOM 981 O O . SER A 1 125 ? 1.090 -2.273 -24.509 1.00 94.88 125 SER A O 1
ATOM 983 N N . ARG A 1 126 ? 2.200 -2.242 -22.553 1.00 95.12 126 ARG A N 1
ATOM 984 C CA . ARG A 1 126 ? 3.496 -2.655 -23.103 1.00 95.12 126 ARG A CA 1
ATOM 985 C C . ARG A 1 126 ? 3.541 -4.138 -23.461 1.00 95.12 126 ARG A C 1
ATOM 987 O O . ARG A 1 126 ? 2.791 -4.970 -22.937 1.00 95.12 126 ARG A O 1
ATOM 994 N N . PHE A 1 127 ? 4.489 -4.466 -24.335 1.00 93.31 127 PHE A N 1
ATOM 995 C CA . PHE A 1 127 ? 4.767 -5.839 -24.736 1.00 93.31 127 PHE A CA 1
ATOM 996 C C . PHE A 1 127 ? 5.226 -6.702 -23.552 1.00 93.31 127 PHE A C 1
ATOM 998 O O . PHE A 1 127 ? 4.695 -7.797 -23.376 1.00 93.31 127 PHE A O 1
ATOM 1005 N N . ASP A 1 128 ? 6.093 -6.178 -22.678 1.00 92.19 128 ASP A N 1
ATOM 1006 C CA . ASP A 1 128 ? 6.606 -6.906 -21.507 1.00 92.19 128 ASP A CA 1
ATOM 1007 C C . ASP A 1 128 ? 5.479 -7.407 -20.599 1.00 92.19 128 ASP A C 1
ATOM 1009 O O . ASP A 1 128 ? 5.441 -8.574 -20.207 1.00 92.19 128 ASP A O 1
ATOM 1013 N N . PHE A 1 129 ? 4.482 -6.558 -20.327 1.00 95.50 129 PHE A N 1
ATOM 1014 C CA . PHE A 1 129 ? 3.311 -6.964 -19.552 1.00 95.50 129 PHE A CA 1
ATOM 1015 C C . PHE A 1 129 ? 2.549 -8.107 -20.233 1.00 95.50 129 PHE A C 1
ATOM 1017 O O . PHE A 1 129 ? 2.151 -9.073 -19.579 1.00 95.50 129 PHE A O 1
ATOM 1024 N N . SER A 1 130 ? 2.368 -8.023 -21.552 1.00 95.06 130 SER A N 1
ATOM 1025 C CA . SER A 1 130 ? 1.697 -9.069 -22.331 1.00 95.06 130 SER A CA 1
ATOM 1026 C C . SER A 1 130 ? 2.481 -10.385 -22.311 1.00 95.06 130 SER A C 1
ATOM 1028 O O . SER A 1 130 ? 1.865 -11.445 -22.186 1.00 95.06 130 SER A O 1
ATOM 1030 N N . MET A 1 131 ? 3.817 -10.328 -22.340 1.00 94.44 131 MET A N 1
ATOM 1031 C CA . MET A 1 131 ? 4.682 -11.498 -22.175 1.00 94.44 131 MET A CA 1
ATOM 1032 C C . MET A 1 131 ? 4.519 -12.145 -20.800 1.00 94.44 131 MET A C 1
ATOM 1034 O O . MET A 1 131 ? 4.289 -13.351 -20.730 1.00 94.44 131 MET A O 1
ATOM 1038 N N . HIS A 1 132 ? 4.544 -11.371 -19.710 1.00 94.88 132 HIS A N 1
ATOM 1039 C CA . HIS A 1 132 ? 4.308 -11.910 -18.364 1.00 94.88 132 HIS A CA 1
ATOM 1040 C C . HIS A 1 132 ? 2.960 -12.628 -18.256 1.00 94.88 132 HIS A C 1
ATOM 1042 O O . HIS A 1 132 ? 2.870 -13.712 -17.677 1.00 94.88 132 HIS A O 1
ATOM 1048 N N . VAL A 1 133 ? 1.904 -12.063 -18.851 1.00 94.62 133 VAL A N 1
ATOM 1049 C CA . VAL A 1 133 ? 0.593 -12.722 -18.873 1.00 94.62 133 VAL A CA 1
ATOM 1050 C C . VAL A 1 133 ? 0.606 -13.978 -19.750 1.00 94.62 133 VAL A C 1
ATOM 1052 O O . VAL A 1 133 ? -0.022 -14.970 -19.384 1.00 94.62 133 VAL A O 1
ATOM 1055 N N . ALA A 1 134 ? 1.310 -13.976 -20.885 1.00 93.94 134 ALA A N 1
ATOM 1056 C CA . ALA A 1 134 ? 1.447 -15.151 -21.745 1.00 93.94 134 ALA A CA 1
ATOM 1057 C C . ALA A 1 134 ? 2.193 -16.297 -21.043 1.00 93.94 134 ALA A C 1
ATOM 1059 O O . ALA A 1 134 ? 1.718 -17.430 -21.085 1.00 93.94 134 ALA A O 1
ATOM 1060 N N . PHE A 1 135 ? 3.277 -16.006 -20.321 1.00 93.81 135 PHE A N 1
ATOM 1061 C CA . PHE A 1 135 ? 3.985 -16.997 -19.507 1.00 93.81 135 PHE A CA 1
ATOM 1062 C C . PHE A 1 135 ? 3.119 -17.536 -18.367 1.00 93.81 135 PHE A C 1
ATOM 1064 O O . PHE A 1 135 ? 3.026 -18.744 -18.169 1.00 93.81 135 PHE A O 1
ATOM 1071 N N . ALA A 1 136 ? 2.390 -16.668 -17.658 1.00 93.31 136 ALA A N 1
ATOM 1072 C CA . ALA A 1 136 ? 1.432 -17.129 -16.653 1.00 93.31 136 ALA A CA 1
ATOM 1073 C C . ALA A 1 136 ? 0.342 -18.036 -17.261 1.00 93.31 136 ALA A C 1
ATOM 1075 O O . ALA A 1 136 ? -0.194 -18.906 -16.573 1.00 93.31 136 ALA A O 1
ATOM 1076 N N . ARG A 1 137 ? 0.015 -17.856 -18.549 1.00 93.81 137 ARG A N 1
ATOM 1077 C CA . ARG A 1 137 ? -0.919 -18.725 -19.274 1.00 93.81 137 ARG A CA 1
ATOM 1078 C C . ARG A 1 137 ? -0.315 -20.059 -19.684 1.00 93.81 137 ARG A C 1
ATOM 1080 O O . ARG A 1 137 ? -0.988 -21.073 -19.531 1.00 93.81 137 ARG A O 1
ATOM 1087 N N . SER A 1 138 ? 0.924 -20.076 -20.171 1.00 93.31 138 SER A N 1
ATOM 1088 C CA . SER A 1 138 ? 1.595 -21.326 -20.542 1.00 93.31 138 SER A CA 1
ATOM 1089 C C . SER A 1 138 ? 1.842 -22.225 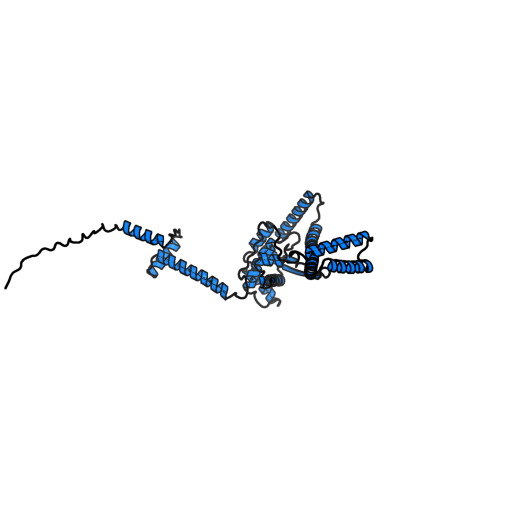-19.330 1.00 93.31 138 SER A C 1
ATOM 1091 O O . SER A 1 138 ? 1.721 -23.439 -19.440 1.00 93.31 138 SER A O 1
ATOM 1093 N N . LEU A 1 139 ? 2.094 -21.634 -18.159 1.00 93.50 139 LEU A N 1
ATOM 1094 C CA . LEU A 1 139 ? 2.246 -22.349 -16.887 1.00 93.50 139 LEU A CA 1
ATOM 1095 C C . LEU A 1 139 ? 0.912 -22.795 -16.258 1.00 93.50 139 LEU A C 1
ATOM 1097 O O . LEU A 1 139 ? 0.907 -23.353 -15.165 1.00 93.50 139 LEU A O 1
ATOM 1101 N N . GLY A 1 140 ? -0.232 -22.504 -16.886 1.00 91.56 140 GLY A N 1
ATOM 1102 C CA . GLY A 1 140 ? -1.555 -22.856 -16.360 1.00 91.56 140 GLY A CA 1
ATOM 1103 C C . GLY A 1 140 ? -2.014 -22.038 -15.144 1.00 91.56 140 GLY A C 1
ATOM 1104 O O . GLY A 1 140 ? -3.126 -22.239 -14.662 1.00 91.56 140 GLY A O 1
ATOM 1105 N N . VAL A 1 141 ? -1.218 -21.072 -14.672 1.00 91.44 141 VAL A N 1
ATOM 1106 C CA . VAL A 1 141 ? -1.583 -20.164 -13.564 1.00 91.44 141 VAL A CA 1
ATOM 1107 C C . VAL A 1 141 ? -2.757 -19.261 -13.961 1.00 91.44 141 VAL A C 1
ATOM 1109 O O . VAL A 1 141 ? -3.597 -18.885 -13.139 1.00 91.44 141 VAL A O 1
ATOM 1112 N N . ARG A 1 142 ? -2.841 -18.899 -15.246 1.00 89.31 142 ARG A N 1
ATOM 1113 C CA . ARG A 1 142 ? -3.909 -18.069 -15.809 1.00 89.31 142 ARG A CA 1
ATOM 1114 C C . ARG A 1 142 ? -4.437 -18.642 -17.118 1.00 89.31 142 ARG A C 1
ATOM 1116 O O . ARG A 1 142 ? -3.739 -19.310 -17.855 1.00 89.31 142 ARG A O 1
ATOM 1123 N N . HIS A 1 143 ? -5.674 -18.296 -17.466 1.00 88.31 143 HIS A N 1
ATOM 1124 C CA . HIS A 1 143 ? -6.257 -18.686 -18.759 1.00 88.31 143 HIS A CA 1
ATOM 1125 C C . HIS A 1 143 ? -6.465 -17.505 -19.714 1.00 88.31 143 HIS A C 1
ATOM 1127 O O . HIS A 1 143 ? -6.431 -17.678 -20.932 1.00 88.31 143 HIS A O 1
ATOM 1133 N N . ARG A 1 144 ? -6.684 -16.293 -19.186 1.00 90.12 144 ARG A N 1
ATOM 1134 C CA . ARG A 1 144 ? -7.134 -15.125 -19.962 1.00 90.12 144 ARG A CA 1
ATOM 1135 C C . ARG A 1 144 ? -6.340 -13.870 -19.627 1.00 90.12 144 ARG A C 1
ATOM 1137 O O . ARG A 1 144 ? -5.857 -13.720 -18.505 1.00 90.12 144 ARG A O 1
ATOM 1144 N N . MET A 1 145 ? -6.305 -12.943 -20.584 1.00 90.62 145 MET A N 1
ATOM 1145 C CA . MET A 1 145 ? -5.843 -11.576 -20.354 1.00 90.62 145 MET A CA 1
ATOM 1146 C C . MET A 1 145 ? -6.709 -10.866 -19.301 1.00 90.62 145 MET A C 1
ATOM 1148 O O . MET A 1 145 ? -7.924 -11.096 -19.237 1.00 90.62 145 MET A O 1
ATOM 1152 N N . PRO A 1 146 ? -6.121 -9.985 -18.471 1.00 93.19 146 PRO A N 1
ATOM 1153 C CA . PRO A 1 146 ? -6.891 -9.178 -17.541 1.00 93.19 146 PRO A CA 1
ATOM 1154 C C . PRO A 1 146 ? -7.790 -8.187 -18.303 1.00 93.19 146 PRO A C 1
ATOM 1156 O O . PRO A 1 146 ? -7.347 -7.562 -19.270 1.00 93.19 146 PRO A O 1
ATOM 1159 N N . PRO A 1 147 ? -9.042 -7.984 -17.854 1.00 93.00 147 PRO A N 1
ATOM 1160 C CA . PRO A 1 147 ? -9.944 -7.022 -18.481 1.00 93.00 147 PRO A CA 1
ATOM 1161 C C . PRO A 1 147 ? -9.399 -5.591 -18.357 1.00 93.00 147 PRO A C 1
ATOM 1163 O O . PRO A 1 147 ? -8.645 -5.289 -17.426 1.00 93.00 147 PRO A O 1
ATOM 1166 N N . LEU A 1 148 ? -9.825 -4.687 -19.249 1.00 92.12 148 LEU A N 1
ATOM 1167 C CA . LEU A 1 148 ? -9.320 -3.305 -19.306 1.00 92.12 148 LEU A CA 1
ATOM 1168 C C . LEU A 1 148 ? -9.405 -2.575 -17.955 1.00 92.12 148 LEU A C 1
ATOM 1170 O O . LEU A 1 148 ? -8.437 -1.958 -17.526 1.00 92.12 148 LEU A O 1
ATOM 1174 N N . LEU A 1 149 ? -10.512 -2.723 -17.223 1.00 93.69 149 LEU A N 1
ATOM 1175 C CA . LEU A 1 149 ? -10.680 -2.096 -15.905 1.00 93.69 149 LEU A CA 1
ATOM 1176 C C . LEU A 1 149 ? -9.680 -2.571 -14.845 1.00 93.69 149 LEU A C 1
ATOM 1178 O O . LEU A 1 149 ? -9.422 -1.845 -13.880 1.00 93.69 149 LEU A O 1
ATOM 1182 N N . ARG A 1 150 ? -9.167 -3.803 -14.975 1.00 95.06 150 ARG A N 1
ATOM 1183 C CA . ARG A 1 150 ? -8.109 -4.319 -14.099 1.00 95.06 150 ARG A CA 1
ATOM 1184 C C . ARG A 1 150 ? -6.757 -3.769 -14.527 1.00 95.06 150 ARG A C 1
ATOM 1186 O O . ARG A 1 150 ? -5.995 -3.390 -13.654 1.00 95.06 150 ARG A O 1
ATOM 1193 N N . ARG A 1 151 ? -6.501 -3.681 -15.834 1.00 96.75 151 ARG A N 1
ATOM 1194 C CA . ARG A 1 151 ? -5.293 -3.059 -16.391 1.00 96.75 151 ARG A CA 1
ATOM 1195 C C . ARG A 1 151 ? -5.140 -1.603 -15.938 1.00 96.75 151 ARG A C 1
ATOM 1197 O O . ARG A 1 151 ? -4.171 -1.294 -15.263 1.00 96.75 151 ARG A O 1
ATOM 1204 N N . ARG A 1 152 ? -6.184 -0.781 -16.100 1.00 97.00 152 ARG A N 1
ATOM 1205 C CA . ARG A 1 152 ? -6.211 0.602 -15.580 1.00 97.00 152 ARG A CA 1
ATOM 1206 C C . ARG A 1 152 ? -5.964 0.680 -14.068 1.00 97.00 152 ARG A C 1
ATOM 1208 O O . ARG A 1 152 ? -5.250 1.552 -13.593 1.00 97.00 152 ARG A O 1
ATOM 1215 N N . ALA A 1 153 ? -6.538 -0.248 -13.295 1.00 97.69 153 ALA A N 1
ATOM 1216 C CA . ALA A 1 153 ? -6.287 -0.310 -11.855 1.00 97.69 153 ALA A CA 1
ATOM 1217 C C . ALA A 1 153 ? -4.833 -0.684 -11.523 1.00 97.69 153 ALA A C 1
ATOM 1219 O O . ALA A 1 153 ? -4.298 -0.158 -10.554 1.00 97.69 153 ALA A O 1
ATOM 1220 N N . ILE A 1 154 ? -4.213 -1.580 -12.299 1.00 98.44 154 ILE A N 1
ATOM 1221 C CA . ILE A 1 154 ? -2.797 -1.942 -12.160 1.00 98.44 154 ILE A CA 1
ATOM 1222 C C . ILE A 1 154 ? -1.914 -0.733 -12.470 1.00 98.44 154 ILE A C 1
ATOM 1224 O O . ILE A 1 154 ? -1.034 -0.454 -11.668 1.00 98.44 154 ILE A O 1
ATOM 1228 N N . ASP A 1 155 ? -2.170 0.011 -13.551 1.00 98.31 155 ASP A N 1
ATOM 1229 C CA . ASP A 1 155 ? -1.372 1.198 -13.896 1.00 98.31 155 ASP A CA 1
ATOM 1230 C C . ASP A 1 155 ? -1.424 2.256 -12.784 1.00 98.31 155 ASP A C 1
ATOM 1232 O O . ASP A 1 155 ? -0.382 2.710 -12.310 1.00 98.31 155 ASP A O 1
ATOM 1236 N N . ALA A 1 156 ? -2.625 2.581 -12.289 1.00 98.38 156 ALA A N 1
ATOM 1237 C CA . ALA A 1 156 ? -2.785 3.518 -11.177 1.00 98.38 156 ALA A CA 1
ATOM 1238 C C . ALA A 1 156 ? -2.079 3.022 -9.905 1.00 98.38 156 ALA A C 1
ATOM 1240 O O . ALA A 1 156 ? -1.354 3.769 -9.248 1.00 98.38 156 ALA A O 1
ATOM 1241 N N . LEU A 1 157 ? -2.246 1.741 -9.561 1.00 98.50 157 LEU A N 1
ATOM 1242 C CA . LEU A 1 157 ? -1.576 1.165 -8.399 1.00 98.50 157 LEU A CA 1
ATOM 1243 C C . LEU A 1 157 ? -0.063 1.172 -8.543 1.00 98.50 157 LEU A C 1
ATOM 1245 O O . LEU A 1 157 ? 0.605 1.484 -7.568 1.00 98.50 157 LEU A O 1
ATOM 1249 N N . LEU A 1 158 ? 0.476 0.839 -9.714 1.00 98.38 158 LEU A N 1
ATOM 1250 C CA . LEU A 1 158 ? 1.914 0.778 -9.935 1.00 98.38 158 LEU A CA 1
ATOM 1251 C C . LEU A 1 158 ? 2.557 2.151 -9.727 1.00 98.38 158 LEU A C 1
ATOM 1253 O O . LEU A 1 158 ? 3.570 2.233 -9.039 1.00 98.38 158 LEU A O 1
ATOM 1257 N N . GLN A 1 159 ? 1.912 3.229 -10.187 1.00 98.44 159 GLN A N 1
ATOM 1258 C CA . GLN A 1 159 ? 2.338 4.598 -9.875 1.00 98.44 159 GLN A CA 1
ATOM 1259 C C . GLN A 1 159 ? 2.417 4.844 -8.362 1.00 98.44 159 GLN A C 1
ATOM 1261 O O . GLN A 1 159 ? 3.436 5.318 -7.855 1.00 98.44 159 GLN A O 1
ATOM 1266 N N . GLY A 1 160 ? 1.381 4.456 -7.613 1.00 97.88 160 GLY A N 1
ATOM 1267 C CA . GLY A 1 160 ? 1.375 4.608 -6.159 1.00 97.88 160 GLY A CA 1
ATOM 1268 C C . GLY A 1 160 ? 2.364 3.691 -5.428 1.00 97.88 160 GLY A C 1
ATOM 1269 O O . GLY A 1 160 ? 2.985 4.110 -4.450 1.00 97.88 160 GLY A O 1
ATOM 1270 N N . LEU A 1 161 ? 2.560 2.457 -5.902 1.00 98.25 161 LEU A N 1
ATOM 1271 C CA . LEU A 1 161 ? 3.566 1.533 -5.377 1.00 98.25 161 LEU A CA 1
ATOM 1272 C C . LEU A 1 161 ? 4.964 2.134 -5.552 1.00 98.25 161 LEU A C 1
ATOM 1274 O O . LEU A 1 161 ? 5.719 2.185 -4.585 1.00 98.25 161 LEU A O 1
ATOM 1278 N N . CYS A 1 162 ? 5.286 2.635 -6.750 1.00 98.25 162 CYS A N 1
ATOM 1279 C CA . CYS A 1 162 ? 6.552 3.305 -7.040 1.00 98.25 162 CYS A CA 1
ATOM 1280 C C . CYS A 1 162 ? 6.733 4.561 -6.181 1.00 98.25 162 CYS A C 1
ATOM 1282 O O . CYS A 1 162 ? 7.808 4.756 -5.620 1.00 98.25 162 CYS A O 1
ATOM 1284 N N . PHE A 1 163 ? 5.690 5.381 -6.008 1.00 98.31 163 PHE A N 1
ATOM 1285 C CA . PHE A 1 163 ? 5.753 6.586 -5.178 1.00 98.31 163 PHE A CA 1
ATOM 1286 C C . PHE A 1 163 ? 6.099 6.279 -3.714 1.00 98.31 163 PHE A C 1
ATOM 1288 O O . PHE A 1 163 ? 6.889 7.001 -3.105 1.00 98.31 163 PHE A O 1
ATOM 1295 N N . HIS A 1 164 ? 5.525 5.220 -3.139 1.00 96.62 164 HIS A N 1
ATOM 1296 C CA . HIS A 1 164 ? 5.737 4.837 -1.735 1.00 96.62 164 HIS A CA 1
ATOM 1297 C C . HIS A 1 164 ? 6.832 3.781 -1.540 1.00 96.62 164 HIS A C 1
ATOM 1299 O O . HIS A 1 164 ? 6.962 3.234 -0.442 1.00 96.62 164 HIS A O 1
ATOM 1305 N N . TYR A 1 165 ? 7.596 3.467 -2.586 1.00 97.19 165 TYR A N 1
ATOM 1306 C CA . TYR A 1 165 ? 8.644 2.458 -2.536 1.00 97.19 165 TYR A CA 1
ATOM 1307 C C . TYR A 1 165 ? 9.844 2.927 -1.703 1.00 97.19 165 TYR A C 1
ATOM 1309 O O . TYR A 1 165 ? 10.340 4.043 -1.867 1.00 97.19 165 TYR A O 1
ATOM 1317 N N . ASP A 1 166 ? 10.325 2.051 -0.825 1.00 95.19 166 ASP A N 1
ATOM 1318 C CA . ASP A 1 166 ? 11.544 2.237 -0.049 1.00 95.19 166 ASP A CA 1
ATOM 1319 C C . ASP A 1 166 ? 12.655 1.307 -0.571 1.00 95.19 166 ASP A C 1
ATOM 1321 O O . ASP A 1 166 ? 12.580 0.089 -0.364 1.00 95.19 166 ASP A O 1
ATOM 1325 N N . PRO A 1 167 ? 13.700 1.849 -1.231 1.00 95.75 167 PRO A N 1
ATOM 1326 C CA . PRO A 1 167 ? 14.790 1.048 -1.787 1.00 95.75 167 PRO A CA 1
ATOM 1327 C C . PRO A 1 167 ? 15.671 0.390 -0.717 1.00 95.75 167 PRO A C 1
ATOM 1329 O O . PRO A 1 167 ? 16.341 -0.602 -1.021 1.00 95.75 167 PRO A O 1
ATOM 1332 N N . LEU A 1 168 ? 15.664 0.899 0.524 1.00 94.12 168 LEU A N 1
ATOM 1333 C CA . LEU A 1 168 ? 16.404 0.296 1.632 1.00 94.12 168 LEU A CA 1
ATOM 1334 C C . LEU A 1 168 ? 15.823 -1.074 1.978 1.00 94.12 168 LEU A C 1
ATOM 1336 O O . LEU A 1 168 ? 16.493 -2.089 1.825 1.00 94.12 168 LEU A O 1
ATOM 1340 N N . ALA A 1 169 ? 14.552 -1.096 2.377 1.00 92.56 169 ALA A N 1
ATOM 1341 C CA . ALA A 1 169 ? 13.863 -2.309 2.802 1.00 92.56 169 ALA A CA 1
ATOM 1342 C C . ALA A 1 169 ? 13.292 -3.150 1.643 1.00 92.56 169 ALA A C 1
ATOM 1344 O O . ALA A 1 169 ? 12.761 -4.229 1.899 1.00 92.56 169 ALA A O 1
ATOM 1345 N N . ASN A 1 170 ? 13.366 -2.656 0.396 1.00 95.75 170 ASN A N 1
ATOM 1346 C CA . ASN A 1 170 ? 12.627 -3.180 -0.761 1.00 95.75 170 ASN A CA 1
ATOM 1347 C C . ASN A 1 170 ? 11.138 -3.358 -0.438 1.00 95.75 170 ASN A C 1
ATOM 1349 O O . ASN A 1 170 ? 10.578 -4.435 -0.605 1.00 95.75 170 ASN A O 1
ATOM 1353 N N . ARG A 1 171 ? 10.495 -2.321 0.100 1.00 93.81 171 ARG A N 1
ATOM 1354 C CA . ARG A 1 171 ? 9.128 -2.428 0.623 1.00 93.81 171 ARG A CA 1
ATOM 1355 C C . ARG A 1 171 ? 8.316 -1.186 0.310 1.00 93.81 171 ARG A C 1
ATOM 1357 O O . ARG A 1 171 ? 8.818 -0.070 0.386 1.00 93.81 171 ARG A O 1
ATOM 1364 N N . VAL A 1 172 ? 7.031 -1.361 0.030 1.00 95.06 172 VAL A N 1
ATOM 1365 C CA . VAL A 1 172 ? 6.101 -0.236 -0.108 1.00 95.06 172 VAL A CA 1
ATOM 1366 C C . VAL A 1 172 ? 5.640 0.240 1.271 1.00 95.06 172 VAL A C 1
ATOM 1368 O O . VAL A 1 172 ? 4.984 -0.483 2.020 1.00 95.06 172 VAL A O 1
ATOM 1371 N N . GLN A 1 173 ? 5.946 1.492 1.618 1.00 90.56 173 GLN A N 1
ATOM 1372 C CA . GLN A 1 173 ? 5.669 2.085 2.934 1.00 90.56 173 GLN A CA 1
ATOM 1373 C C . GLN A 1 173 ? 4.233 2.623 3.061 1.00 90.56 173 GLN A C 1
ATOM 1375 O O . GLN A 1 173 ? 3.972 3.661 3.681 1.00 90.56 173 GLN A O 1
ATOM 1380 N N . ARG A 1 174 ? 3.259 1.914 2.476 1.00 90.31 174 ARG A N 1
ATOM 1381 C CA . ARG A 1 174 ? 1.853 2.326 2.469 1.00 90.31 174 ARG A CA 1
ATOM 1382 C C . ARG A 1 174 ? 0.906 1.142 2.584 1.00 90.31 174 ARG A C 1
ATOM 1384 O O . ARG A 1 174 ? 1.112 0.104 1.973 1.00 90.31 174 ARG A O 1
ATOM 1391 N N . SER A 1 175 ? -0.165 1.312 3.362 1.00 88.38 175 SER A N 1
ATOM 1392 C CA . SER A 1 175 ? -1.225 0.304 3.434 1.00 88.38 175 SER A CA 1
ATOM 1393 C C . SER A 1 175 ? -2.028 0.270 2.136 1.00 88.38 175 SER A C 1
ATOM 1395 O O . SER A 1 175 ? -2.299 1.320 1.550 1.00 88.38 175 SER A O 1
ATOM 1397 N N . ILE A 1 176 ? -2.497 -0.919 1.746 1.00 92.75 176 ILE A N 1
ATOM 1398 C CA . ILE A 1 176 ? -3.344 -1.094 0.554 1.00 92.75 176 ILE A CA 1
ATOM 1399 C C . ILE A 1 176 ? -4.582 -0.197 0.627 1.00 92.75 176 ILE A C 1
ATOM 1401 O O . ILE A 1 176 ? -4.992 0.360 -0.382 1.00 92.75 176 ILE A O 1
ATOM 1405 N N . THR A 1 177 ? -5.160 -0.002 1.815 1.00 90.19 177 THR A N 1
ATOM 1406 C CA . THR A 1 177 ? -6.315 0.884 1.990 1.00 90.19 177 THR A CA 1
ATOM 1407 C C . THR A 1 177 ? -6.013 2.316 1.568 1.00 90.19 177 THR A C 1
ATOM 1409 O O . THR A 1 177 ? -6.774 2.901 0.806 1.00 90.19 177 THR A O 1
ATOM 1412 N N . ASN A 1 178 ? -4.901 2.881 2.044 1.00 90.25 178 ASN A N 1
ATOM 1413 C CA . ASN A 1 178 ? -4.528 4.244 1.684 1.00 90.25 178 ASN A CA 1
ATOM 1414 C C . ASN A 1 178 ? -4.094 4.336 0.222 1.00 90.25 178 ASN A C 1
ATOM 1416 O O . ASN A 1 178 ? -4.462 5.292 -0.446 1.00 90.25 178 ASN A O 1
ATOM 1420 N N . LEU A 1 179 ? -3.377 3.327 -0.274 1.00 94.94 179 LEU A N 1
ATOM 1421 C CA . LEU A 1 179 ? -2.992 3.243 -1.677 1.00 94.94 179 LEU A CA 1
ATOM 1422 C C . LEU A 1 179 ? -4.229 3.212 -2.588 1.00 94.94 179 LEU A C 1
ATOM 1424 O O . LEU A 1 179 ? -4.295 3.940 -3.568 1.00 94.94 179 LEU A O 1
ATOM 1428 N N . ALA A 1 180 ? -5.252 2.433 -2.231 1.00 95.94 180 ALA A N 1
ATOM 1429 C CA . ALA A 1 180 ? -6.509 2.367 -2.967 1.00 95.94 180 ALA A CA 1
ATOM 1430 C C . ALA A 1 180 ? -7.263 3.703 -2.961 1.00 95.94 180 ALA A C 1
ATOM 1432 O O . ALA A 1 180 ? -7.902 4.030 -3.955 1.00 95.94 180 ALA A O 1
ATOM 1433 N N . ILE A 1 181 ? -7.204 4.465 -1.865 1.00 91.88 181 ILE A N 1
ATOM 1434 C CA . ILE A 1 181 ? -7.782 5.815 -1.798 1.00 91.88 181 ILE A CA 1
ATOM 1435 C C . ILE A 1 181 ? -7.012 6.758 -2.728 1.00 91.88 181 ILE A C 1
ATOM 1437 O O . ILE A 1 181 ? -7.625 7.412 -3.562 1.00 91.88 181 ILE A O 1
ATOM 1441 N N . GLU A 1 182 ? -5.683 6.777 -2.624 1.00 95.06 182 GLU A N 1
ATOM 1442 C CA . GLU A 1 182 ? -4.799 7.638 -3.423 1.00 95.06 182 GLU A CA 1
ATOM 1443 C C . GLU A 1 182 ? -4.871 7.306 -4.927 1.00 95.06 182 GLU A C 1
ATOM 1445 O O . GLU A 1 182 ? -4.701 8.190 -5.753 1.00 95.06 182 GLU A O 1
ATOM 1450 N N . CYS A 1 183 ? -5.196 6.061 -5.296 1.00 96.69 183 CYS A N 1
ATOM 1451 C CA . CYS A 1 183 ? -5.417 5.636 -6.686 1.00 96.69 183 CYS A CA 1
ATOM 1452 C C . CYS A 1 183 ? -6.874 5.783 -7.173 1.00 96.69 183 CYS A C 1
ATOM 1454 O O . CYS A 1 183 ? -7.214 5.285 -8.246 1.00 96.69 183 CYS A O 1
ATOM 1456 N N . GLY A 1 184 ? -7.789 6.328 -6.362 1.00 94.06 184 GLY A N 1
ATOM 1457 C CA . GLY A 1 184 ? -9.211 6.430 -6.721 1.00 94.06 184 GLY A CA 1
ATOM 1458 C C . GLY A 1 184 ? -9.921 5.077 -6.912 1.00 94.06 184 GLY A C 1
ATOM 1459 O O . GLY A 1 184 ? -10.916 4.984 -7.632 1.00 94.06 184 GLY A O 1
ATOM 1460 N N . LEU A 1 185 ? -9.409 4.007 -6.297 1.00 94.62 185 LEU A N 1
ATOM 1461 C CA . LEU A 1 185 ? -9.929 2.635 -6.381 1.00 94.62 185 LEU A CA 1
ATOM 1462 C C . LEU A 1 185 ? -10.808 2.241 -5.192 1.00 94.62 185 LEU A C 1
ATOM 1464 O O . LEU A 1 185 ? -11.552 1.258 -5.277 1.00 94.62 185 LEU A O 1
ATOM 1468 N N . ALA A 1 186 ? -10.689 2.961 -4.079 1.00 91.69 186 ALA A N 1
ATOM 1469 C CA . ALA A 1 186 ? -11.517 2.750 -2.907 1.00 91.69 186 ALA A CA 1
ATOM 1470 C C . ALA A 1 186 ? -12.951 3.232 -3.164 1.00 91.69 186 ALA A C 1
ATOM 1472 O O . ALA A 1 186 ? -13.186 4.243 -3.820 1.00 91.69 186 ALA A O 1
ATOM 1473 N N . THR A 1 187 ? -13.924 2.500 -2.632 1.00 89.19 187 THR A N 1
ATOM 1474 C CA . THR A 1 187 ? -15.342 2.857 -2.729 1.00 89.19 187 THR A CA 1
ATOM 1475 C C . THR A 1 187 ? -15.993 2.772 -1.366 1.00 89.19 187 THR A C 1
ATOM 1477 O O . THR A 1 187 ? -15.638 1.918 -0.561 1.00 89.19 187 THR A O 1
ATOM 1480 N N . GLU A 1 188 ? -16.974 3.626 -1.117 1.00 84.06 188 GLU A N 1
ATOM 1481 C CA . GLU A 1 188 ? -17.787 3.573 0.092 1.00 84.06 188 GLU A CA 1
ATOM 1482 C C . GLU A 1 188 ? -19.232 3.209 -0.268 1.00 84.06 188 GLU A C 1
ATOM 1484 O O . GLU A 1 188 ? -19.783 3.680 -1.273 1.00 84.06 188 GLU A O 1
ATOM 1489 N N . SER A 1 189 ? -19.821 2.293 0.500 1.00 81.12 189 SER A N 1
ATOM 1490 C CA . SER A 1 189 ? -21.238 1.924 0.386 1.00 81.12 189 SER A CA 1
ATOM 1491 C C . SER A 1 189 ? -22.142 2.973 1.043 1.00 81.12 189 SER A C 1
ATOM 1493 O O . SER A 1 189 ? -21.676 3.775 1.845 1.00 81.12 189 SER A O 1
ATOM 1495 N N . LYS A 1 190 ? -23.455 2.926 0.770 1.00 75.44 190 LYS A N 1
ATOM 1496 C CA . LYS A 1 190 ? -24.442 3.812 1.423 1.00 75.44 190 LYS A CA 1
ATOM 1497 C C . LYS A 1 190 ? -24.407 3.725 2.959 1.00 75.44 190 LYS A C 1
ATOM 1499 O O . LYS A 1 190 ? -24.699 4.701 3.630 1.00 75.44 190 LYS A O 1
ATOM 1504 N N . ASN A 1 191 ? -23.988 2.578 3.499 1.00 72.75 191 ASN A N 1
ATOM 1505 C CA . ASN A 1 191 ? -23.889 2.325 4.938 1.00 72.75 191 ASN A CA 1
ATOM 1506 C C . ASN A 1 191 ? -22.520 2.722 5.532 1.00 72.75 191 ASN A C 1
ATOM 1508 O O . ASN A 1 191 ? -22.218 2.353 6.665 1.00 72.75 191 ASN A O 1
ATOM 1512 N N . GLY A 1 192 ? -21.657 3.402 4.769 1.00 72.19 192 GLY A N 1
ATOM 1513 C CA . GLY A 1 192 ? -20.334 3.847 5.225 1.00 72.19 192 GLY A CA 1
ATOM 1514 C C . GLY A 1 192 ? -19.253 2.757 5.257 1.00 72.19 192 GLY A C 1
ATOM 1515 O O . GLY A 1 192 ? -18.184 2.936 5.841 1.00 72.19 192 GLY A O 1
ATOM 1516 N N . ASN A 1 193 ? -19.511 1.584 4.664 1.00 77.31 193 ASN A N 1
ATOM 1517 C CA . ASN A 1 193 ? -18.498 0.528 4.571 1.00 77.31 193 ASN A CA 1
ATOM 1518 C C . ASN A 1 193 ? -17.546 0.786 3.401 1.00 77.31 193 ASN A C 1
ATOM 1520 O O . ASN A 1 193 ? -17.992 0.853 2.251 1.00 77.31 193 ASN A O 1
ATOM 1524 N N . LEU A 1 194 ? -16.248 0.866 3.705 1.00 86.00 194 LEU A N 1
ATOM 1525 C CA . LEU A 1 194 ? -15.163 1.014 2.737 1.00 86.00 194 LEU A CA 1
ATOM 1526 C C . LEU A 1 194 ? -14.830 -0.330 2.069 1.00 86.00 194 LEU A C 1
ATOM 1528 O O . LEU A 1 194 ? -14.577 -1.325 2.746 1.00 86.00 194 LEU A O 1
ATOM 1532 N N . SER A 1 195 ? -14.756 -0.340 0.742 1.00 89.00 195 SER A N 1
ATOM 1533 C CA . SER A 1 195 ? -14.328 -1.469 -0.082 1.00 89.00 195 SER A CA 1
ATOM 1534 C C . SER A 1 195 ? -13.119 -1.094 -0.934 1.00 89.00 195 SER A C 1
ATOM 1536 O O . SER A 1 195 ? -13.111 -0.076 -1.626 1.00 89.00 195 SER A O 1
ATOM 1538 N N . ILE A 1 196 ? -12.105 -1.960 -0.904 1.00 93.38 196 ILE A N 1
ATOM 1539 C CA . ILE A 1 196 ? -10.843 -1.829 -1.652 1.00 93.38 196 ILE A CA 1
ATOM 1540 C C . ILE A 1 196 ? -10.602 -3.023 -2.588 1.00 93.38 196 ILE A C 1
ATOM 1542 O O . ILE A 1 196 ? -9.481 -3.273 -3.027 1.00 93.38 196 ILE A O 1
ATOM 1546 N N . THR A 1 197 ? -11.653 -3.788 -2.900 1.00 93.69 197 THR A N 1
ATOM 1547 C CA . THR A 1 197 ? -11.559 -5.069 -3.618 1.00 93.69 197 THR A CA 1
ATOM 1548 C C . THR A 1 197 ? -10.922 -4.949 -5.003 1.00 93.69 197 THR A C 1
ATOM 1550 O O . THR A 1 197 ? -10.245 -5.873 -5.450 1.00 93.69 197 THR A O 1
ATOM 1553 N N . ARG A 1 198 ? -11.106 -3.819 -5.700 1.00 94.56 198 ARG A N 1
ATOM 1554 C CA . ARG A 1 198 ? -10.430 -3.586 -6.987 1.00 94.56 198 ARG A CA 1
ATOM 1555 C C . ARG A 1 198 ? -8.917 -3.527 -6.824 1.00 94.56 198 ARG A C 1
ATOM 1557 O O . ARG A 1 198 ? -8.216 -4.162 -7.607 1.00 94.56 198 ARG A O 1
ATOM 1564 N N . ALA A 1 199 ? -8.440 -2.827 -5.796 1.00 96.88 199 ALA A N 1
ATOM 1565 C CA . ALA A 1 199 ? -7.017 -2.715 -5.529 1.00 96.88 199 ALA A CA 1
ATOM 1566 C C . ALA A 1 199 ? -6.418 -4.067 -5.123 1.00 96.88 199 ALA A C 1
ATOM 1568 O O . ALA A 1 199 ? -5.430 -4.504 -5.703 1.00 96.88 199 ALA A O 1
ATOM 1569 N N . THR A 1 200 ? -7.062 -4.788 -4.200 1.00 96.44 200 THR A N 1
ATOM 1570 C CA . THR A 1 200 ? -6.557 -6.096 -3.751 1.00 96.44 200 THR A CA 1
ATOM 1571 C C . THR A 1 200 ? -6.524 -7.128 -4.878 1.00 96.44 200 THR A C 1
ATOM 1573 O O . THR A 1 200 ? -5.550 -7.865 -4.995 1.00 96.44 200 THR A O 1
ATOM 1576 N N . ARG A 1 201 ? -7.539 -7.171 -5.754 1.00 95.88 201 ARG A N 1
ATOM 1577 C CA . ARG A 1 201 ? -7.548 -8.072 -6.923 1.00 95.88 201 ARG A CA 1
ATOM 1578 C C . ARG A 1 201 ? -6.470 -7.722 -7.950 1.00 95.88 201 ARG A C 1
ATOM 1580 O O . ARG A 1 201 ? -5.915 -8.632 -8.555 1.00 95.88 201 ARG A O 1
ATOM 1587 N N . ALA A 1 202 ? -6.193 -6.437 -8.165 1.00 97.69 202 ALA A N 1
ATOM 1588 C CA . ALA A 1 202 ? -5.140 -5.993 -9.076 1.00 97.69 202 ALA A CA 1
ATOM 1589 C C . ALA A 1 202 ? -3.737 -6.320 -8.534 1.00 97.69 202 ALA A C 1
ATOM 1591 O O . ALA A 1 202 ? -2.923 -6.874 -9.263 1.00 97.69 202 ALA A O 1
ATOM 1592 N N . LEU A 1 203 ? -3.484 -6.080 -7.244 1.00 98.06 203 LEU A N 1
ATOM 1593 C CA . LEU A 1 203 ? -2.205 -6.414 -6.609 1.00 98.06 203 LEU A CA 1
ATOM 1594 C C . LEU A 1 203 ? -1.958 -7.926 -6.559 1.00 98.06 203 LEU A C 1
ATOM 1596 O O . LEU A 1 203 ? -0.870 -8.378 -6.896 1.00 98.06 203 LEU A O 1
ATOM 1600 N N . LYS A 1 204 ? -2.976 -8.731 -6.225 1.00 96.44 204 LYS A N 1
ATOM 1601 C CA . LYS A 1 204 ? -2.863 -10.197 -6.302 1.00 96.44 204 LYS A CA 1
ATOM 1602 C C . LYS A 1 204 ? -2.534 -10.669 -7.716 1.00 96.44 204 LYS A C 1
ATOM 1604 O O . LYS A 1 204 ? -1.692 -11.537 -7.877 1.00 96.44 204 LYS A O 1
ATOM 1609 N N . PHE A 1 205 ? -3.146 -10.058 -8.732 1.00 96.88 205 PHE A N 1
ATOM 1610 C CA . PHE A 1 205 ? -2.821 -10.358 -10.123 1.00 96.88 205 PHE A CA 1
ATOM 1611 C C . PHE A 1 205 ? -1.356 -10.033 -10.453 1.00 96.88 205 PHE A C 1
ATOM 1613 O O . PHE A 1 205 ? -0.687 -10.845 -11.073 1.00 96.88 205 PHE A O 1
ATOM 1620 N N . MET A 1 206 ? -0.824 -8.892 -10.004 1.00 97.75 206 MET A N 1
ATOM 1621 C CA . MET A 1 206 ? 0.603 -8.584 -10.179 1.00 97.75 206 MET A CA 1
ATOM 1622 C C . MET A 1 206 ? 1.523 -9.585 -9.466 1.00 97.75 206 MET A C 1
ATOM 1624 O O . MET A 1 206 ? 2.589 -9.907 -9.985 1.00 97.75 206 MET A O 1
ATOM 1628 N N . ALA A 1 207 ? 1.117 -10.082 -8.295 1.00 96.94 207 ALA A N 1
ATOM 1629 C CA . ALA A 1 207 ? 1.871 -11.097 -7.565 1.00 96.94 207 ALA A CA 1
ATOM 1630 C C . ALA A 1 207 ? 1.875 -12.451 -8.291 1.00 96.94 207 ALA A C 1
ATOM 1632 O O . ALA A 1 207 ? 2.912 -13.094 -8.382 1.00 96.94 207 ALA A O 1
ATOM 1633 N N . GLU A 1 208 ? 0.745 -12.852 -8.878 1.00 95.44 208 GLU A N 1
ATOM 1634 C CA . GLU A 1 208 ? 0.658 -14.055 -9.720 1.00 95.44 208 GLU A CA 1
ATOM 1635 C C . GLU A 1 208 ? 1.534 -13.965 -10.980 1.00 95.44 208 GLU A C 1
ATOM 1637 O O . GLU A 1 208 ? 2.013 -14.987 -11.458 1.00 95.44 208 GLU A O 1
ATOM 1642 N N . LEU A 1 209 ? 1.765 -12.757 -11.511 1.00 95.81 209 LEU A N 1
ATOM 1643 C CA . LEU A 1 209 ? 2.718 -12.536 -12.607 1.00 95.81 209 LEU A CA 1
ATOM 1644 C C . LEU A 1 209 ? 4.188 -12.572 -12.155 1.00 95.81 209 LEU A C 1
ATOM 1646 O O . LEU A 1 209 ? 5.082 -12.412 -12.985 1.00 95.81 209 LEU A O 1
ATOM 1650 N N . GLY A 1 210 ? 4.445 -12.731 -10.854 1.00 96.12 210 GLY A N 1
ATOM 1651 C CA . GLY A 1 210 ? 5.789 -12.724 -10.284 1.00 96.12 210 GLY A CA 1
ATOM 1652 C C . GLY A 1 210 ? 6.442 -11.343 -10.253 1.00 96.12 210 GLY A C 1
ATOM 1653 O O . GLY A 1 210 ? 7.652 -11.262 -10.097 1.00 96.12 210 GLY A O 1
ATOM 1654 N N . LEU A 1 211 ? 5.675 -10.256 -10.403 1.00 97.62 211 LEU A N 1
ATOM 1655 C CA . LEU A 1 211 ? 6.212 -8.889 -10.438 1.00 97.62 211 LEU A CA 1
ATOM 1656 C C . LEU A 1 211 ? 6.397 -8.305 -9.032 1.00 97.62 211 LEU A C 1
ATOM 1658 O O . LEU A 1 211 ? 7.351 -7.574 -8.764 1.00 97.62 211 LEU A O 1
ATOM 1662 N N . ILE A 1 212 ? 5.514 -8.652 -8.102 1.00 98.38 212 ILE A N 1
ATOM 1663 C CA . ILE A 1 212 ? 5.602 -8.222 -6.704 1.00 98.38 212 ILE A CA 1
ATOM 1664 C C . ILE A 1 212 ? 5.454 -9.418 -5.775 1.00 98.38 212 ILE A C 1
ATOM 1666 O O . ILE A 1 212 ? 4.831 -10.416 -6.132 1.00 98.38 212 ILE A O 1
ATOM 1670 N N . THR A 1 213 ? 5.949 -9.291 -4.549 1.00 97.44 213 THR A N 1
ATOM 1671 C CA . THR A 1 213 ? 5.476 -10.153 -3.463 1.00 97.44 213 THR A CA 1
ATOM 1672 C C . THR A 1 213 ? 4.204 -9.561 -2.858 1.00 97.44 213 THR A C 1
ATOM 1674 O O . THR A 1 213 ? 3.977 -8.350 -2.886 1.00 97.44 213 THR A O 1
ATOM 1677 N N . TYR A 1 214 ? 3.339 -10.426 -2.335 1.00 95.44 214 TYR A N 1
ATOM 1678 C CA . TYR A 1 214 ? 2.108 -10.034 -1.656 1.00 95.44 214 TYR A CA 1
ATOM 1679 C C . TYR A 1 214 ? 1.915 -10.962 -0.459 1.00 95.44 214 TYR A C 1
ATOM 1681 O O . TYR A 1 214 ? 1.382 -12.062 -0.595 1.00 95.44 214 TYR A O 1
ATOM 1689 N N . GLN A 1 215 ? 2.377 -10.538 0.715 1.00 91.06 215 GLN A N 1
ATOM 1690 C CA . GLN A 1 215 ? 2.338 -11.353 1.931 1.00 91.06 215 GLN A CA 1
ATOM 1691 C C . GLN A 1 215 ? 1.412 -10.715 2.958 1.00 91.06 215 GLN A C 1
ATOM 1693 O O . GLN A 1 215 ? 1.531 -9.540 3.285 1.00 91.06 215 GLN A O 1
ATOM 1698 N N . THR A 1 216 ? 0.426 -11.474 3.431 1.00 88.62 216 THR A N 1
ATOM 1699 C CA . THR A 1 216 ? -0.496 -11.029 4.481 1.00 88.62 216 THR A CA 1
ATOM 1700 C C . THR A 1 216 ? -0.443 -12.033 5.616 1.00 88.62 216 THR A C 1
ATOM 1702 O O . THR A 1 216 ? -0.771 -13.198 5.414 1.00 88.62 216 THR A O 1
ATOM 1705 N N . GLU A 1 217 ? -0.058 -11.566 6.797 1.00 86.12 217 GLU A N 1
ATOM 1706 C CA . GLU A 1 217 ? 0.038 -12.377 8.007 1.00 86.12 217 GLU A CA 1
ATOM 1707 C C . GLU A 1 217 ? -1.114 -12.027 8.952 1.00 86.12 217 GLU A C 1
ATOM 1709 O O . GLU A 1 217 ? -1.425 -10.848 9.154 1.00 86.12 217 GLU A O 1
ATOM 1714 N N . TYR A 1 218 ? -1.752 -13.040 9.539 1.00 85.38 218 TYR A N 1
ATOM 1715 C CA . TYR A 1 218 ? -2.684 -12.836 10.644 1.00 85.38 218 TYR A CA 1
ATOM 1716 C C . TYR A 1 218 ? -1.904 -12.779 11.952 1.00 85.38 218 TYR A C 1
ATOM 1718 O O . TYR A 1 218 ? -1.098 -13.664 12.226 1.00 85.38 218 TYR A O 1
ATOM 1726 N N . ASP A 1 219 ? -2.162 -11.760 12.768 1.00 82.06 219 ASP A N 1
ATOM 1727 C CA . ASP A 1 219 ? -1.573 -11.635 14.095 1.00 82.06 219 ASP A CA 1
ATOM 1728 C C . ASP A 1 219 ? -2.623 -11.996 15.164 1.00 82.06 219 ASP A C 1
ATOM 1730 O O . ASP A 1 219 ? -3.571 -11.226 15.391 1.00 82.06 219 ASP A O 1
ATOM 1734 N N . PRO A 1 220 ? -2.475 -13.155 15.839 1.00 83.00 220 PRO A N 1
ATOM 1735 C CA . PRO A 1 220 ? -3.412 -13.604 16.863 1.00 83.00 220 PRO A CA 1
ATOM 1736 C C . PRO A 1 220 ? -3.490 -12.684 18.083 1.00 83.00 220 PRO A C 1
ATOM 1738 O O . PRO A 1 220 ? -4.540 -12.626 18.720 1.00 83.00 220 PRO A O 1
ATOM 1741 N N . GLN A 1 221 ? -2.422 -11.947 18.408 1.00 79.81 221 GLN A N 1
ATOM 1742 C CA . GLN A 1 221 ? -2.379 -11.104 19.606 1.00 79.81 221 GLN A CA 1
ATOM 1743 C C . GLN A 1 221 ? -3.307 -9.894 19.463 1.00 79.81 221 GLN A C 1
ATOM 1745 O O . GLN A 1 221 ? -4.060 -9.555 20.377 1.00 79.81 221 GLN A O 1
ATOM 1750 N N . ILE A 1 222 ? -3.296 -9.251 18.293 1.00 74.44 222 ILE A N 1
ATOM 1751 C CA . ILE A 1 222 ? -4.198 -8.125 17.995 1.00 74.44 222 ILE A CA 1
ATOM 1752 C C . ILE A 1 222 ? -5.555 -8.594 17.445 1.00 74.44 222 ILE A C 1
ATOM 1754 O O . ILE A 1 222 ? -6.566 -7.888 17.592 1.00 74.44 222 ILE A O 1
ATOM 1758 N N . GLY A 1 223 ? -5.603 -9.808 16.892 1.00 78.50 223 GLY A N 1
ATOM 1759 C CA . GLY A 1 223 ? -6.794 -10.426 16.317 1.00 78.50 223 GLY A CA 1
ATOM 1760 C C . GLY A 1 223 ? -7.158 -9.849 14.949 1.00 78.50 223 GLY A C 1
ATOM 1761 O O . GLY A 1 223 ? -8.339 -9.655 14.654 1.00 78.50 223 GLY A O 1
ATOM 1762 N N . CYS A 1 224 ? -6.161 -9.470 14.147 1.00 80.94 224 CYS A N 1
ATOM 1763 C CA . CYS A 1 224 ? -6.364 -8.963 12.793 1.00 80.94 224 CYS A CA 1
ATOM 1764 C C . CYS A 1 224 ? -5.144 -9.215 11.898 1.00 80.94 224 CYS A C 1
ATOM 1766 O O . CYS A 1 224 ? -4.060 -9.549 12.371 1.00 80.94 224 CYS A O 1
ATOM 1768 N N . ASN A 1 225 ? -5.329 -9.038 10.589 1.00 83.19 225 ASN A N 1
ATOM 1769 C CA . ASN A 1 225 ? -4.228 -9.110 9.633 1.00 83.19 225 ASN A CA 1
ATOM 1770 C C . ASN A 1 225 ? -3.295 -7.900 9.782 1.00 83.19 225 ASN A C 1
ATOM 1772 O O . ASN A 1 225 ? -3.755 -6.752 9.821 1.00 83.19 225 ASN A O 1
ATOM 1776 N N . ILE A 1 226 ? -1.990 -8.165 9.803 1.00 81.88 226 ILE A N 1
ATOM 1777 C CA . ILE A 1 226 ? -0.930 -7.165 9.653 1.00 81.88 226 ILE A CA 1
ATOM 1778 C C . ILE A 1 226 ? -1.059 -6.538 8.251 1.00 81.88 226 ILE A C 1
ATOM 1780 O O . ILE A 1 226 ? -1.535 -7.205 7.322 1.00 81.88 226 ILE A O 1
ATOM 1784 N N . PRO A 1 227 ? -0.697 -5.250 8.060 1.00 83.94 227 PRO A N 1
ATOM 1785 C CA . PRO A 1 227 ? -0.672 -4.644 6.739 1.00 83.94 227 PRO A CA 1
ATOM 1786 C C . PRO A 1 227 ? 0.114 -5.517 5.772 1.00 83.94 227 PRO A C 1
ATOM 1788 O O . PRO A 1 227 ? 1.240 -5.892 6.074 1.00 83.94 227 PRO A O 1
ATOM 1791 N N . THR A 1 228 ? -0.492 -5.817 4.624 1.00 88.94 228 THR A N 1
ATOM 1792 C CA . THR A 1 228 ? 0.146 -6.627 3.591 1.00 88.94 228 THR A CA 1
ATOM 1793 C C . THR A 1 228 ? 1.495 -6.033 3.213 1.00 88.94 228 THR A C 1
ATOM 1795 O O . THR A 1 228 ? 1.582 -4.852 2.863 1.00 88.94 228 THR A O 1
ATOM 1798 N N . ASP A 1 229 ? 2.516 -6.874 3.248 1.00 91.38 229 ASP A N 1
ATOM 1799 C CA . ASP A 1 229 ? 3.848 -6.534 2.800 1.00 91.38 229 ASP A CA 1
ATOM 1800 C C . ASP A 1 229 ? 3.948 -6.757 1.294 1.00 91.38 229 ASP A C 1
ATOM 1802 O O . ASP A 1 229 ? 3.597 -7.816 0.764 1.00 91.38 229 ASP A O 1
ATOM 1806 N N . ILE A 1 230 ? 4.374 -5.698 0.607 1.00 95.88 230 ILE A N 1
ATOM 1807 C CA . ILE A 1 230 ? 4.561 -5.667 -0.839 1.00 95.88 230 ILE A CA 1
ATOM 1808 C C . ILE A 1 230 ? 6.002 -5.259 -1.106 1.00 95.88 230 ILE A C 1
ATOM 1810 O O . ILE A 1 230 ? 6.417 -4.157 -0.725 1.00 95.88 230 ILE A O 1
ATOM 1814 N N . THR A 1 231 ? 6.743 -6.143 -1.768 1.00 97.00 231 THR A N 1
ATOM 1815 C CA . THR A 1 231 ? 8.117 -5.907 -2.228 1.00 97.00 231 THR A CA 1
ATOM 1816 C C . THR A 1 231 ? 8.193 -6.024 -3.745 1.00 97.00 231 THR A C 1
ATOM 1818 O O . THR A 1 231 ? 7.357 -6.686 -4.369 1.00 97.00 231 THR A O 1
ATOM 1821 N N . PHE A 1 232 ? 9.178 -5.366 -4.353 1.00 98.12 232 PHE A N 1
ATOM 1822 C CA . PHE A 1 232 ? 9.417 -5.471 -5.789 1.00 98.12 232 PHE A CA 1
ATOM 1823 C C . PHE A 1 232 ? 10.361 -6.634 -6.072 1.00 98.12 232 PHE A C 1
ATOM 1825 O O . PHE A 1 232 ? 11.338 -6.856 -5.350 1.00 98.12 232 PHE A O 1
ATOM 1832 N N . THR A 1 233 ? 10.046 -7.395 -7.115 1.00 98.19 233 THR A N 1
ATOM 1833 C CA . THR A 1 233 ? 10.903 -8.483 -7.589 1.00 98.19 233 THR A CA 1
ATOM 1834 C C . THR A 1 233 ? 11.908 -7.962 -8.620 1.00 98.19 233 THR A C 1
ATOM 1836 O O . THR A 1 233 ? 11.656 -6.928 -9.250 1.00 98.19 233 THR A O 1
ATOM 1839 N N . PRO A 1 234 ? 13.012 -8.690 -8.865 1.00 97.25 234 PRO A N 1
ATOM 1840 C CA . PRO A 1 234 ? 13.904 -8.396 -9.987 1.00 97.25 234 PRO A CA 1
ATOM 1841 C C . PRO A 1 234 ? 13.170 -8.356 -11.335 1.00 97.25 234 PRO A C 1
ATOM 1843 O O . PRO A 1 234 ? 13.463 -7.503 -12.167 1.00 97.25 234 PRO A O 1
ATOM 1846 N N . ALA A 1 235 ? 12.152 -9.207 -11.523 1.00 96.69 235 ALA A N 1
ATOM 1847 C CA . ALA A 1 235 ? 11.335 -9.218 -12.734 1.00 96.69 235 ALA A CA 1
ATOM 1848 C C . ALA A 1 235 ? 10.631 -7.872 -12.960 1.00 96.69 235 ALA A C 1
ATOM 1850 O O . ALA A 1 235 ? 10.683 -7.336 -14.061 1.00 96.69 235 ALA A O 1
ATOM 1851 N N . LEU A 1 236 ? 10.046 -7.268 -11.919 1.00 97.88 236 LEU A N 1
ATOM 1852 C CA . LEU A 1 236 ? 9.436 -5.944 -12.061 1.00 97.88 236 LEU A CA 1
ATOM 1853 C C . LEU A 1 236 ? 10.467 -4.877 -12.433 1.00 97.88 236 LEU A C 1
ATOM 1855 O O . LEU A 1 236 ? 10.205 -4.084 -13.333 1.00 97.88 236 LEU A O 1
ATOM 1859 N N . PHE A 1 237 ? 11.641 -4.862 -11.798 1.00 97.81 237 PHE A N 1
ATOM 1860 C CA . PHE A 1 237 ? 12.691 -3.911 -12.176 1.00 97.81 237 PHE A CA 1
ATOM 1861 C C . PHE A 1 237 ? 13.125 -4.094 -13.630 1.00 97.81 237 PHE A C 1
ATOM 1863 O O . PHE A 1 237 ? 13.169 -3.111 -14.366 1.00 97.81 237 PHE A O 1
ATOM 1870 N N . SER A 1 238 ? 13.326 -5.337 -14.068 1.00 95.94 238 SER A N 1
ATOM 1871 C CA . SER A 1 238 ? 13.651 -5.662 -15.456 1.00 95.94 238 SER A CA 1
ATOM 1872 C C . SER A 1 238 ? 12.566 -5.189 -16.432 1.00 95.94 238 SER A C 1
ATOM 1874 O O . SER A 1 238 ? 12.892 -4.503 -17.395 1.00 95.94 238 SER A O 1
ATOM 1876 N N . THR A 1 239 ? 11.277 -5.420 -16.145 1.00 95.19 239 THR A N 1
ATOM 1877 C CA . THR A 1 239 ? 10.170 -4.940 -17.005 1.00 95.19 239 THR A CA 1
ATOM 1878 C C . THR A 1 239 ? 10.027 -3.421 -17.057 1.00 95.19 239 THR A C 1
ATOM 1880 O O . THR A 1 239 ? 9.469 -2.871 -18.004 1.00 95.19 239 THR A O 1
ATOM 1883 N N . LEU A 1 240 ? 10.502 -2.722 -16.027 1.00 96.56 240 LEU A N 1
ATOM 1884 C CA . LEU A 1 240 ? 10.568 -1.264 -16.009 1.00 96.56 240 LEU A CA 1
ATOM 1885 C C . LEU A 1 240 ? 11.880 -0.747 -16.617 1.00 96.56 240 LEU A C 1
ATOM 1887 O O . LEU A 1 240 ? 12.111 0.464 -16.628 1.00 96.56 240 LEU A O 1
ATOM 1891 N N . ASP A 1 241 ? 12.737 -1.639 -17.123 1.00 95.81 241 ASP A N 1
ATOM 1892 C CA . ASP A 1 241 ? 14.067 -1.336 -17.645 1.00 95.81 241 ASP A CA 1
ATOM 1893 C C . ASP A 1 241 ? 14.935 -0.619 -16.583 1.00 95.81 241 ASP A C 1
ATOM 1895 O O . ASP A 1 241 ? 15.528 0.443 -16.776 1.00 95.81 241 ASP A O 1
ATOM 1899 N N . VAL A 1 242 ? 14.919 -1.142 -15.360 1.00 96.56 242 VAL A N 1
ATOM 1900 C CA . VAL A 1 242 ? 15.718 -0.652 -14.233 1.00 96.56 242 VAL A CA 1
ATOM 1901 C C . VAL A 1 242 ? 16.766 -1.704 -13.919 1.00 96.56 242 VAL A C 1
ATOM 1903 O O . VAL A 1 242 ? 16.431 -2.809 -13.506 1.00 96.56 242 VAL A O 1
ATOM 1906 N N . SER A 1 243 ? 18.039 -1.354 -14.092 1.00 96.19 243 SER A N 1
ATOM 1907 C CA . SER A 1 243 ? 19.139 -2.274 -13.808 1.00 96.19 243 SER A CA 1
ATOM 1908 C C . SER A 1 243 ? 19.304 -2.526 -12.309 1.00 96.19 243 SER A C 1
ATOM 1910 O O . SER A 1 243 ? 19.123 -1.622 -11.486 1.00 96.19 243 SER A O 1
ATOM 1912 N N . ASP A 1 244 ? 19.756 -3.729 -11.954 1.00 94.31 244 ASP A N 1
ATOM 1913 C CA . ASP A 1 244 ? 20.068 -4.088 -10.565 1.00 94.31 244 ASP A CA 1
ATOM 1914 C C . ASP A 1 244 ? 21.112 -3.148 -9.954 1.00 94.31 244 ASP A C 1
ATOM 1916 O O . ASP A 1 244 ? 21.006 -2.759 -8.792 1.00 94.31 244 ASP A O 1
ATOM 1920 N N . VAL A 1 245 ? 22.073 -2.684 -10.759 1.00 96.12 245 VAL A N 1
ATOM 1921 C CA . VAL A 1 245 ? 23.071 -1.686 -10.344 1.00 96.12 245 VAL A CA 1
ATOM 1922 C C . VAL A 1 245 ? 22.399 -0.386 -9.895 1.00 96.12 245 VAL A C 1
ATOM 1924 O O . VAL A 1 245 ? 22.779 0.177 -8.868 1.00 96.12 245 VAL A O 1
ATOM 1927 N N . ALA A 1 246 ? 21.370 0.081 -10.610 1.00 96.50 246 ALA A N 1
ATOM 1928 C CA . ALA A 1 246 ? 20.625 1.277 -10.223 1.00 96.50 246 ALA A CA 1
ATOM 1929 C C . ALA A 1 246 ? 19.829 1.063 -8.924 1.00 96.50 246 ALA A C 1
ATOM 1931 O O . ALA A 1 246 ? 19.765 1.971 -8.091 1.00 96.50 246 ALA A O 1
ATOM 1932 N N . VAL A 1 247 ? 19.261 -0.131 -8.723 1.00 95.94 247 VAL A N 1
ATOM 1933 C CA . VAL A 1 247 ? 18.555 -0.492 -7.481 1.00 95.94 247 VAL A CA 1
ATOM 1934 C C . VAL A 1 247 ? 19.526 -0.533 -6.296 1.00 95.94 247 VAL A C 1
ATOM 1936 O O . VAL A 1 247 ? 19.252 0.063 -5.252 1.00 95.94 247 VAL A O 1
ATOM 1939 N N . VAL A 1 248 ? 20.686 -1.175 -6.460 1.00 95.75 248 VAL A N 1
ATOM 1940 C CA . VAL A 1 248 ? 21.740 -1.252 -5.436 1.00 95.75 248 VAL A CA 1
ATOM 1941 C C . VAL A 1 248 ? 22.282 0.138 -5.106 1.00 95.75 248 VAL A C 1
ATOM 1943 O O . VAL A 1 248 ? 22.445 0.464 -3.930 1.00 95.75 248 VAL A O 1
ATOM 1946 N N . ALA A 1 249 ? 22.505 0.988 -6.111 1.00 96.69 249 ALA A N 1
ATOM 1947 C CA . ALA A 1 249 ? 22.924 2.370 -5.900 1.00 96.69 249 ALA A CA 1
ATOM 1948 C C . ALA A 1 249 ? 21.882 3.154 -5.088 1.00 96.69 249 ALA A C 1
ATOM 1950 O O . ALA A 1 249 ? 22.229 3.775 -4.084 1.00 96.69 249 ALA A O 1
ATOM 1951 N N . ALA A 1 250 ? 20.597 3.057 -5.448 1.00 96.62 250 ALA A N 1
ATOM 1952 C CA . ALA A 1 250 ? 19.516 3.705 -4.707 1.00 96.62 250 ALA A CA 1
ATOM 1953 C C . ALA A 1 250 ? 19.431 3.222 -3.249 1.00 96.62 250 ALA A C 1
ATOM 1955 O O . ALA A 1 250 ? 19.211 4.029 -2.342 1.00 96.62 250 ALA A O 1
ATOM 1956 N N . ARG A 1 251 ? 19.648 1.921 -3.010 1.00 96.12 251 ARG A N 1
ATOM 1957 C CA . ARG A 1 251 ? 19.712 1.341 -1.662 1.00 96.12 251 ARG A CA 1
ATOM 1958 C C . ARG A 1 251 ? 20.890 1.899 -0.861 1.00 96.12 251 ARG A C 1
ATOM 1960 O O . ARG A 1 251 ? 20.680 2.362 0.257 1.00 96.12 251 ARG A O 1
ATOM 1967 N N . ARG A 1 252 ? 22.102 1.910 -1.426 1.00 95.75 252 ARG A N 1
ATOM 1968 C CA . ARG A 1 252 ? 23.306 2.462 -0.772 1.00 95.75 252 ARG A CA 1
ATOM 1969 C C . ARG A 1 252 ? 23.134 3.939 -0.425 1.00 95.75 252 ARG A C 1
ATOM 1971 O O . ARG A 1 252 ? 23.374 4.330 0.711 1.00 95.75 252 ARG A O 1
ATOM 1978 N N . SER A 1 253 ? 22.617 4.745 -1.355 1.00 95.81 253 SER A N 1
ATOM 1979 C CA . SER A 1 253 ? 22.312 6.155 -1.082 1.00 95.81 253 SER A CA 1
ATOM 1980 C C . SER A 1 253 ? 21.312 6.325 0.063 1.00 95.81 253 SER A C 1
ATOM 1982 O O . SER A 1 253 ? 21.410 7.280 0.833 1.00 95.81 253 SER A O 1
ATOM 1984 N N . ARG A 1 254 ? 20.349 5.403 0.204 1.00 95.62 254 ARG A N 1
ATOM 1985 C CA . ARG A 1 254 ? 19.375 5.444 1.298 1.00 95.62 254 ARG A CA 1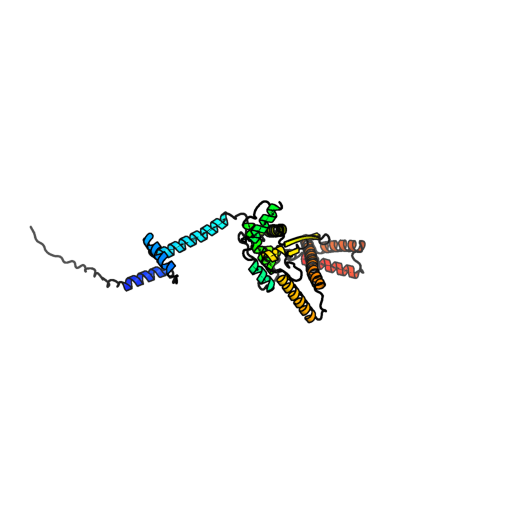
ATOM 1986 C C . ARG A 1 254 ? 19.993 5.069 2.648 1.00 95.62 254 ARG A C 1
ATOM 1988 O O . ARG A 1 254 ? 19.668 5.731 3.630 1.00 95.62 254 ARG A O 1
ATOM 1995 N N . VAL A 1 255 ? 20.887 4.076 2.685 1.00 95.81 255 VAL A N 1
ATOM 1996 C CA . VAL A 1 255 ? 21.677 3.723 3.881 1.00 95.81 255 VAL A CA 1
ATOM 1997 C C . VAL A 1 255 ? 22.471 4.928 4.376 1.00 95.81 255 VAL A C 1
ATOM 1999 O O . VAL A 1 255 ? 22.347 5.305 5.540 1.00 95.81 255 VAL A O 1
ATOM 2002 N N . GLU A 1 256 ? 23.223 5.577 3.484 1.00 96.38 256 GLU A N 1
ATOM 2003 C CA . GLU A 1 256 ? 24.027 6.746 3.854 1.00 96.38 256 GLU A CA 1
ATOM 2004 C C . GLU A 1 256 ? 23.165 7.891 4.375 1.00 96.38 256 GLU A C 1
ATOM 2006 O O . GLU A 1 256 ? 23.474 8.491 5.403 1.00 96.38 256 GLU A O 1
ATOM 2011 N N . TRP A 1 257 ? 22.037 8.161 3.715 1.00 95.38 257 TRP A N 1
ATOM 2012 C CA . TRP A 1 257 ? 21.119 9.202 4.161 1.00 95.38 257 TRP A CA 1
ATOM 2013 C C . TRP A 1 257 ? 20.558 8.930 5.564 1.00 95.38 257 TRP A C 1
ATOM 2015 O O . TRP A 1 257 ? 20.499 9.853 6.378 1.00 95.38 257 TRP A O 1
ATOM 2025 N N . GLU A 1 258 ? 20.160 7.688 5.868 1.00 94.31 258 GLU A N 1
ATOM 2026 C CA . GLU A 1 258 ? 19.668 7.318 7.204 1.00 94.31 258 GLU A CA 1
ATOM 2027 C C . GLU A 1 258 ? 20.765 7.453 8.261 1.00 94.31 258 GLU A C 1
ATOM 2029 O O . GLU A 1 258 ? 20.532 8.034 9.321 1.00 94.31 258 GLU A O 1
ATOM 2034 N N . ASN A 1 259 ? 21.982 6.992 7.968 1.00 96.38 259 ASN A N 1
ATOM 2035 C CA . ASN A 1 259 ? 23.107 7.134 8.888 1.00 96.38 259 ASN A CA 1
ATOM 2036 C C . ASN A 1 259 ? 23.471 8.607 9.139 1.00 96.38 259 ASN A C 1
ATOM 2038 O O . ASN A 1 259 ? 23.669 8.985 10.291 1.00 96.38 259 ASN A O 1
ATOM 2042 N N . GLN A 1 260 ? 23.411 9.473 8.125 1.00 96.56 260 GLN A N 1
ATOM 2043 C C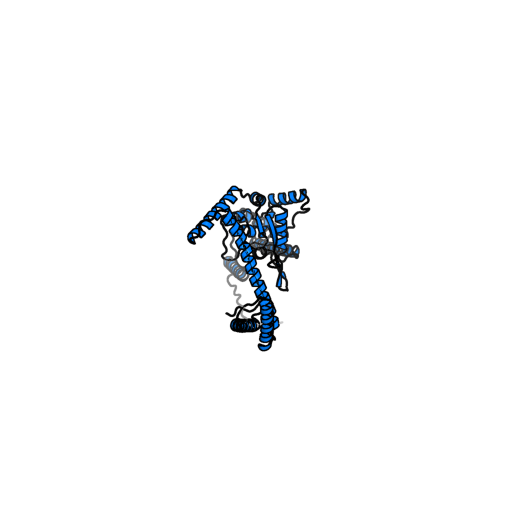A . GLN A 1 260 ? 23.561 10.921 8.320 1.00 96.56 260 GLN A CA 1
ATOM 2044 C C . GLN A 1 260 ? 22.465 11.512 9.223 1.00 96.56 260 GLN A C 1
ATOM 2046 O O . GLN A 1 260 ? 22.738 12.402 10.030 1.00 96.56 260 GLN A O 1
ATOM 2051 N N . GLN A 1 261 ? 21.211 11.043 9.127 1.00 95.00 261 GLN A N 1
ATOM 2052 C CA . GLN A 1 261 ? 20.161 11.487 10.058 1.00 95.00 261 GLN A CA 1
ATOM 2053 C C . GLN A 1 261 ? 20.435 11.019 11.490 1.00 95.00 261 GLN A C 1
ATOM 2055 O O . GLN A 1 261 ? 20.157 11.752 12.440 1.00 95.00 261 GLN A O 1
ATOM 2060 N N . ARG A 1 262 ? 20.985 9.813 11.657 1.00 95.25 262 ARG A N 1
ATOM 2061 C CA . ARG A 1 262 ? 21.350 9.263 12.968 1.00 95.25 262 ARG A CA 1
ATOM 2062 C C . ARG A 1 262 ? 22.479 10.053 13.616 1.00 95.25 262 ARG A C 1
ATOM 2064 O O . ARG A 1 262 ? 22.355 10.405 14.783 1.00 95.25 262 ARG A O 1
ATOM 2071 N N . GLU A 1 263 ? 23.502 10.420 12.854 1.00 96.44 263 GLU A N 1
ATOM 2072 C CA . GLU A 1 263 ? 24.606 11.255 13.338 1.00 96.44 263 GLU A CA 1
ATOM 2073 C C . GLU A 1 263 ? 24.121 12.630 13.807 1.00 96.44 263 GLU A C 1
ATOM 2075 O O . GLU A 1 263 ? 24.490 13.078 14.892 1.00 96.44 263 GLU A O 1
ATOM 2080 N N . LYS A 1 264 ? 23.196 13.262 13.068 1.00 97.00 264 LYS A N 1
ATOM 2081 C CA . LYS A 1 264 ? 22.541 14.511 13.508 1.00 97.00 264 LYS A CA 1
ATOM 2082 C C . LYS A 1 264 ? 21.798 14.355 14.837 1.00 97.00 264 LYS A C 1
ATOM 2084 O O . LYS A 1 264 ? 21.719 15.302 15.612 1.00 97.00 264 LYS A O 1
ATOM 2089 N N . GLN A 1 265 ? 21.265 13.166 15.103 1.00 95.50 265 GLN A N 1
ATOM 2090 C CA . GLN A 1 265 ? 20.601 12.807 16.358 1.00 95.50 265 GLN A CA 1
ATOM 2091 C C . GLN A 1 265 ? 21.574 12.275 17.424 1.00 95.50 265 GLN A C 1
ATOM 2093 O O . GLN A 1 265 ? 21.122 11.835 18.478 1.00 95.50 265 GLN A O 1
ATOM 2098 N N . ARG A 1 266 ? 22.892 12.312 17.172 1.00 95.56 266 ARG A N 1
ATOM 2099 C CA . ARG A 1 266 ? 23.948 11.763 18.044 1.00 95.56 266 ARG A CA 1
ATOM 2100 C C . ARG A 1 266 ? 23.792 10.263 18.326 1.00 95.56 266 ARG A C 1
ATOM 2102 O O . ARG A 1 266 ? 24.172 9.778 19.387 1.00 95.56 266 ARG A O 1
ATOM 2109 N N . LEU A 1 267 ? 23.217 9.527 17.379 1.00 95.62 267 LEU A N 1
ATOM 2110 C CA . LEU A 1 267 ? 23.100 8.073 17.424 1.00 95.62 267 LEU A CA 1
ATOM 2111 C C . LEU A 1 267 ? 24.235 7.429 16.615 1.00 95.62 267 LEU A C 1
ATOM 2113 O O . LEU A 1 267 ? 24.623 7.982 15.584 1.00 95.62 267 LEU A O 1
ATOM 2117 N N . PRO A 1 268 ? 24.725 6.242 17.016 1.00 95.19 268 PRO A N 1
ATOM 2118 C CA . PRO A 1 268 ? 25.745 5.533 16.255 1.00 95.19 268 PRO A CA 1
ATOM 2119 C C . PRO A 1 268 ? 25.215 5.116 14.879 1.00 95.19 268 PRO A C 1
ATOM 2121 O O . PRO A 1 268 ? 24.017 4.816 14.722 1.00 95.19 268 PRO A O 1
ATOM 2124 N N . ARG A 1 269 ? 26.115 5.075 13.889 1.00 96.06 269 ARG A N 1
ATOM 2125 C CA . ARG A 1 269 ? 25.829 4.480 12.578 1.00 96.06 269 ARG A CA 1
ATOM 2126 C C . ARG A 1 269 ? 25.441 3.016 12.762 1.00 96.06 269 ARG A C 1
ATOM 2128 O O . ARG A 1 269 ? 25.895 2.361 13.695 1.00 96.06 269 ARG A O 1
ATOM 2135 N N . LEU A 1 270 ? 24.557 2.551 11.895 1.00 95.88 270 LEU A N 1
ATOM 2136 C CA . LEU A 1 270 ? 24.138 1.158 11.838 1.00 95.88 270 LEU A CA 1
ATOM 2137 C C . LEU A 1 270 ? 24.538 0.572 10.495 1.00 95.88 270 LEU A C 1
ATOM 2139 O O . LEU A 1 270 ? 24.627 1.299 9.495 1.00 95.88 270 LEU A O 1
ATOM 2143 N N . ASP A 1 271 ? 24.732 -0.739 10.489 1.00 94.81 271 ASP A N 1
ATOM 2144 C CA . ASP A 1 271 ? 24.937 -1.475 9.253 1.00 94.81 271 ASP A CA 1
ATOM 2145 C C . ASP A 1 271 ? 23.642 -1.542 8.414 1.00 94.81 271 ASP A C 1
ATOM 2147 O O . ASP A 1 271 ? 22.530 -1.308 8.908 1.00 94.81 271 ASP A O 1
ATOM 2151 N N . MET A 1 272 ? 23.779 -1.843 7.119 1.00 92.75 272 MET A N 1
ATOM 2152 C CA . MET A 1 272 ? 22.650 -1.994 6.202 1.00 92.75 272 MET A CA 1
ATOM 2153 C C . MET A 1 272 ? 21.615 -2.991 6.740 1.00 92.75 272 MET A C 1
ATOM 2155 O O . MET A 1 272 ? 20.422 -2.670 6.733 1.00 92.75 272 MET A O 1
ATOM 2159 N N . ASP A 1 273 ? 22.039 -4.155 7.235 1.00 93.44 273 ASP A N 1
ATOM 2160 C CA . ASP A 1 273 ? 21.112 -5.198 7.688 1.00 93.44 273 ASP A CA 1
ATOM 2161 C C . ASP A 1 273 ? 20.330 -4.763 8.933 1.00 93.44 273 ASP A C 1
ATOM 2163 O O . ASP A 1 273 ? 19.117 -4.981 9.043 1.00 93.44 273 ASP A O 1
ATOM 2167 N N . GLU A 1 274 ? 20.983 -4.040 9.841 1.00 93.94 274 GLU A N 1
ATOM 2168 C CA . GLU A 1 274 ? 20.347 -3.472 11.029 1.00 93.94 274 GLU A CA 1
ATOM 2169 C C . GLU A 1 274 ? 19.323 -2.388 10.668 1.00 93.94 274 GLU A C 1
ATOM 2171 O O . GLU A 1 274 ? 18.229 -2.330 11.248 1.00 93.94 274 GLU A O 1
ATOM 2176 N N . LEU A 1 275 ? 19.648 -1.537 9.689 1.00 93.25 275 LEU A N 1
ATOM 2177 C CA . LEU A 1 275 ? 18.742 -0.509 9.178 1.00 93.25 275 LEU A CA 1
ATOM 2178 C C . LEU A 1 275 ? 17.520 -1.128 8.494 1.00 93.25 275 LEU A C 1
ATOM 2180 O O . LEU A 1 275 ? 16.394 -0.678 8.734 1.00 93.25 275 LEU A O 1
ATOM 2184 N N . ILE A 1 276 ? 17.713 -2.186 7.702 1.00 91.44 276 ILE A N 1
ATOM 2185 C CA . ILE A 1 276 ? 16.621 -2.950 7.088 1.00 91.44 276 ILE A CA 1
ATOM 2186 C C . ILE A 1 276 ? 15.738 -3.557 8.184 1.00 91.44 276 ILE A C 1
ATOM 2188 O O . ILE A 1 276 ? 14.525 -3.328 8.197 1.00 91.44 276 ILE A O 1
ATOM 2192 N N . ALA A 1 277 ? 16.324 -4.258 9.158 1.00 90.81 277 ALA A N 1
ATOM 2193 C CA . ALA A 1 277 ? 15.581 -4.859 10.265 1.00 90.81 277 ALA A CA 1
ATOM 2194 C C . ALA A 1 277 ? 14.790 -3.814 11.072 1.00 90.81 277 ALA A C 1
ATOM 2196 O O . ALA A 1 277 ? 13.667 -4.071 11.520 1.00 90.81 277 ALA A O 1
ATOM 2197 N N . LYS A 1 278 ? 15.347 -2.611 11.248 1.00 88.75 278 LYS A N 1
ATOM 2198 C CA . LYS A 1 278 ? 14.664 -1.489 11.900 1.00 88.75 278 LYS A CA 1
ATOM 2199 C C . LYS A 1 278 ? 13.484 -0.974 11.072 1.00 88.75 278 LYS A C 1
ATOM 2201 O O . LYS A 1 278 ? 12.407 -0.765 11.634 1.00 88.75 278 LYS A O 1
ATOM 2206 N N . ALA A 1 279 ? 13.655 -0.806 9.760 1.00 86.88 279 ALA A N 1
ATOM 2207 C CA . ALA A 1 279 ? 12.586 -0.376 8.859 1.00 86.88 279 ALA A CA 1
ATOM 2208 C C . ALA A 1 279 ? 11.403 -1.363 8.866 1.00 86.88 279 ALA A C 1
ATOM 2210 O O . ALA A 1 279 ? 10.245 -0.944 8.933 1.00 86.88 279 ALA A O 1
ATOM 2211 N N . TRP A 1 280 ? 11.685 -2.669 8.887 1.00 85.06 280 TRP A N 1
ATOM 2212 C CA . TRP A 1 280 ? 10.668 -3.722 8.967 1.00 85.06 280 TRP A CA 1
ATOM 2213 C C . TRP A 1 280 ? 9.959 -3.794 10.330 1.00 85.06 280 TRP A C 1
ATOM 2215 O O . TRP A 1 280 ? 8.736 -3.958 10.378 1.00 85.06 280 TRP A O 1
ATOM 2225 N N . ARG A 1 281 ? 10.688 -3.647 11.447 1.00 83.94 281 ARG A N 1
ATOM 2226 C CA . ARG A 1 281 ? 10.096 -3.640 12.801 1.00 83.94 281 ARG A CA 1
ATOM 2227 C C . ARG A 1 281 ? 9.167 -2.457 13.022 1.00 83.94 281 ARG A C 1
ATOM 2229 O O . ARG A 1 281 ? 8.032 -2.646 13.463 1.00 83.94 281 ARG A O 1
ATOM 2236 N N . PHE A 1 282 ? 9.614 -1.260 12.642 1.00 73.56 282 PHE A N 1
ATOM 2237 C CA . PHE A 1 282 ? 8.876 -0.018 12.866 1.00 73.56 282 PHE A CA 1
ATOM 2238 C C . PHE A 1 282 ? 7.441 -0.086 12.337 1.00 73.56 282 PHE A C 1
ATOM 2240 O O . PHE A 1 282 ? 6.507 0.362 13.000 1.00 73.56 282 PHE A O 1
ATOM 2247 N N . VAL A 1 283 ? 7.244 -0.676 11.157 1.00 71.50 283 VAL A N 1
ATOM 2248 C CA . VAL A 1 283 ? 5.922 -0.728 10.526 1.00 71.50 283 VAL A CA 1
ATOM 2249 C C . VAL A 1 283 ? 4.981 -1.674 11.266 1.00 71.50 283 VAL A C 1
ATOM 2251 O O . VAL A 1 283 ? 3.827 -1.315 11.518 1.00 71.50 283 VAL A O 1
ATOM 2254 N N . ARG A 1 284 ? 5.472 -2.855 11.662 1.00 77.25 284 ARG A N 1
ATOM 2255 C CA . ARG A 1 284 ? 4.672 -3.843 12.398 1.00 77.25 284 ARG A CA 1
ATOM 2256 C C . ARG A 1 284 ? 4.340 -3.355 13.808 1.00 77.25 284 ARG A C 1
ATOM 2258 O O . ARG A 1 284 ? 3.185 -3.426 14.221 1.00 77.25 284 ARG A O 1
ATOM 2265 N N . GLU A 1 285 ? 5.308 -2.786 14.519 1.00 78.00 285 GLU A N 1
ATOM 2266 C CA . GLU A 1 285 ? 5.112 -2.255 15.875 1.00 78.00 285 GLU A CA 1
ATOM 2267 C C . GLU A 1 285 ? 4.143 -1.067 15.900 1.00 78.00 285 GLU A C 1
ATOM 2269 O O . GLU A 1 285 ? 3.192 -1.062 16.683 1.00 78.00 285 GLU A O 1
ATOM 2274 N N . ARG A 1 286 ? 4.307 -0.096 14.989 1.00 76.50 286 ARG A N 1
ATOM 2275 C CA . ARG A 1 286 ? 3.391 1.054 14.867 1.00 76.50 286 ARG A CA 1
ATOM 2276 C C . ARG A 1 286 ? 1.972 0.629 14.520 1.00 76.50 286 ARG A C 1
ATOM 2278 O O . ARG A 1 286 ? 1.018 1.250 14.982 1.00 76.50 286 ARG A O 1
ATOM 2285 N N . PHE A 1 287 ? 1.812 -0.410 13.702 1.00 76.44 287 PHE A N 1
ATOM 2286 C CA . PHE A 1 287 ? 0.487 -0.942 13.410 1.00 76.44 287 PHE A CA 1
ATOM 2287 C C . PHE A 1 287 ? -0.149 -1.582 14.646 1.00 76.44 287 PHE A C 1
ATOM 2289 O O . PHE A 1 287 ? -1.307 -1.288 14.947 1.00 76.44 287 PHE A O 1
ATOM 2296 N N . ARG A 1 288 ? 0.603 -2.408 15.386 1.00 78.69 288 ARG A N 1
ATOM 2297 C CA . ARG A 1 288 ? 0.121 -3.057 16.615 1.00 78.69 288 ARG A CA 1
ATOM 2298 C C . ARG A 1 288 ? -0.316 -2.045 17.667 1.00 78.69 288 ARG A C 1
ATOM 2300 O O . ARG A 1 288 ? -1.407 -2.200 18.223 1.00 78.69 288 ARG A O 1
ATOM 2307 N N . SER A 1 289 ? 0.479 -1.001 17.906 1.00 76.62 289 SER A N 1
ATOM 2308 C CA . SER A 1 289 ? 0.127 0.047 18.870 1.00 76.62 289 SER A CA 1
ATOM 2309 C C . SER A 1 289 ? -1.119 0.811 18.424 1.00 76.62 289 SER A C 1
ATOM 2311 O O . SER A 1 289 ? -2.108 0.856 19.157 1.00 76.62 289 SER A O 1
ATOM 2313 N N . TYR A 1 290 ? -1.143 1.286 17.176 1.00 75.19 290 TYR A N 1
ATOM 2314 C CA . TYR A 1 290 ? -2.277 2.030 16.628 1.00 75.19 290 TYR A CA 1
ATOM 2315 C C . TYR A 1 290 ? -3.588 1.224 16.636 1.00 75.19 290 TYR A C 1
ATOM 2317 O O . TYR A 1 290 ? -4.649 1.751 16.982 1.00 75.19 290 TYR A O 1
ATOM 2325 N N . GLN A 1 291 ? -3.552 -0.063 16.274 1.00 74.19 291 GLN A N 1
ATOM 2326 C CA . GLN A 1 291 ? -4.746 -0.915 16.310 1.00 74.19 291 GLN A CA 1
ATOM 2327 C C . GLN A 1 291 ? -5.213 -1.199 17.737 1.00 74.19 291 GLN A C 1
ATOM 2329 O O . GLN A 1 291 ? -6.416 -1.140 18.000 1.00 74.19 291 GLN A O 1
ATOM 2334 N N . SER A 1 292 ? -4.291 -1.455 18.666 1.00 73.81 292 SER A N 1
ATOM 2335 C CA . SER A 1 292 ? -4.623 -1.664 20.081 1.00 73.81 292 SER A CA 1
ATOM 2336 C C . SER A 1 292 ? -5.282 -0.422 20.687 1.00 73.81 292 SER A C 1
ATOM 2338 O O . SER A 1 292 ? -6.336 -0.515 21.326 1.00 73.81 292 SER A O 1
ATOM 2340 N N . GLU A 1 293 ? -4.746 0.765 20.397 1.00 77.50 293 GLU A N 1
ATOM 2341 C CA . GLU A 1 293 ? -5.339 2.047 20.787 1.00 77.50 293 GLU A CA 1
ATOM 2342 C C . GLU A 1 293 ? -6.730 2.237 20.172 1.00 77.50 293 GLU A C 1
ATOM 2344 O O . GLU A 1 293 ? -7.689 2.556 20.876 1.00 77.50 293 GLU A O 1
ATOM 2349 N N . ARG A 1 294 ? -6.909 1.954 18.877 1.00 77.25 294 ARG A N 1
ATOM 2350 C CA . ARG A 1 294 ? -8.224 2.069 18.228 1.00 77.25 294 ARG A CA 1
ATOM 2351 C C . ARG A 1 294 ? -9.251 1.073 18.745 1.00 77.25 294 ARG A C 1
ATOM 2353 O O . ARG A 1 294 ? -10.424 1.438 18.866 1.00 77.25 294 ARG A O 1
ATOM 2360 N N . LYS A 1 295 ? -8.846 -0.164 19.034 1.00 78.31 295 LYS A N 1
ATOM 2361 C CA . LYS A 1 295 ? -9.710 -1.201 19.612 1.00 78.31 295 LYS A CA 1
ATOM 2362 C C . LYS A 1 295 ? -10.140 -0.794 21.015 1.00 78.31 295 LYS A C 1
ATOM 2364 O O . LYS A 1 295 ? -11.337 -0.795 21.301 1.00 78.31 295 LYS A O 1
ATOM 2369 N N . SER A 1 296 ? -9.199 -0.347 21.850 1.00 78.75 296 SER A N 1
ATOM 2370 C CA . SER A 1 296 ? -9.506 0.152 23.194 1.00 78.75 296 SER A CA 1
ATOM 2371 C C . SER A 1 296 ? -10.434 1.371 23.144 1.00 78.75 296 SER A C 1
ATOM 2373 O O . SER A 1 296 ? -11.455 1.390 23.831 1.00 78.75 296 SER A O 1
ATOM 2375 N N . HIS A 1 297 ? -10.181 2.331 22.251 1.00 80.25 297 HIS A N 1
ATOM 2376 C CA . HIS A 1 297 ? -11.055 3.480 22.029 1.00 80.25 297 HIS A CA 1
ATOM 2377 C C . HIS A 1 297 ? -12.448 3.063 21.524 1.00 80.25 297 HIS A C 1
ATOM 2379 O O . HIS A 1 297 ? -13.471 3.561 21.990 1.00 80.25 297 HIS A O 1
ATOM 2385 N N . GLY A 1 298 ? -12.521 2.090 20.611 1.00 82.44 298 GLY A N 1
ATOM 2386 C CA . GLY A 1 298 ? -13.774 1.502 20.138 1.00 82.44 298 GLY A CA 1
ATOM 2387 C C . GLY A 1 298 ? -14.598 0.879 21.265 1.00 82.44 298 GLY A C 1
ATOM 2388 O O . GLY A 1 298 ? -15.794 1.155 21.366 1.00 82.44 298 GLY A O 1
ATOM 2389 N N . LEU A 1 299 ? -13.952 0.111 22.146 1.00 83.88 299 LEU A N 1
ATOM 2390 C CA . LEU A 1 299 ? -14.570 -0.471 23.339 1.00 83.88 299 LEU A CA 1
ATOM 2391 C C . LEU A 1 299 ? -15.028 0.605 24.329 1.00 83.88 299 LEU A C 1
ATOM 2393 O O . LEU A 1 299 ? -16.129 0.491 24.870 1.00 83.88 299 LEU A O 1
ATOM 2397 N N . LYS A 1 300 ? -14.232 1.665 24.537 1.00 85.06 300 LYS A N 1
ATOM 2398 C CA . LYS A 1 300 ? -14.623 2.820 25.361 1.00 85.06 300 LYS A CA 1
ATOM 2399 C C . LYS A 1 300 ? -15.881 3.489 24.813 1.00 85.06 300 LYS A C 1
ATOM 2401 O O . LYS A 1 300 ? -16.809 3.712 25.579 1.00 85.06 300 LYS A O 1
ATOM 2406 N N . ARG A 1 301 ? -15.974 3.715 23.499 1.00 83.62 301 ARG A N 1
ATOM 2407 C CA . ARG A 1 301 ? -17.189 4.270 22.872 1.00 83.62 301 ARG A CA 1
ATOM 2408 C C . ARG A 1 301 ? -18.393 3.341 22.981 1.00 83.62 301 ARG A C 1
ATOM 2410 O O . ARG A 1 301 ? -19.478 3.795 23.316 1.00 83.62 301 ARG A O 1
ATOM 2417 N N . ALA A 1 302 ? -18.220 2.044 22.722 1.00 84.88 302 ALA A N 1
ATOM 2418 C CA . ALA A 1 302 ? -19.304 1.069 22.856 1.00 84.88 302 ALA A CA 1
ATOM 2419 C C . ALA A 1 302 ? -19.822 0.997 24.301 1.00 84.88 302 ALA A C 1
ATOM 2421 O O . ALA A 1 302 ? -21.022 0.888 24.536 1.00 84.88 302 ALA A O 1
ATOM 2422 N N . ARG A 1 303 ? -18.914 1.099 25.278 1.00 88.19 303 ARG A N 1
ATOM 2423 C CA . ARG A 1 303 ? -19.258 1.212 26.696 1.00 88.19 303 ARG A CA 1
ATOM 2424 C C . ARG A 1 303 ? -19.993 2.516 26.993 1.00 88.19 303 ARG A C 1
ATOM 2426 O O . ARG A 1 303 ? -21.050 2.458 27.598 1.00 88.19 303 ARG A O 1
ATOM 2433 N N . ALA A 1 304 ? -19.476 3.646 26.525 1.00 87.00 304 ALA A N 1
ATOM 2434 C CA . ALA A 1 304 ? -20.083 4.954 26.724 1.00 87.00 304 ALA A CA 1
ATOM 2435 C C . ALA A 1 304 ? -21.505 5.043 26.150 1.00 87.00 304 ALA A C 1
ATOM 2437 O O . ALA A 1 304 ? -22.368 5.618 26.796 1.00 87.00 304 ALA A O 1
ATOM 2438 N N . ARG A 1 305 ? -21.778 4.392 25.009 1.00 85.88 305 ARG A N 1
ATOM 2439 C CA . ARG A 1 305 ? -23.140 4.250 24.463 1.00 85.88 305 ARG A CA 1
ATOM 2440 C C . ARG A 1 305 ? -24.084 3.508 25.406 1.00 85.88 305 ARG A C 1
ATOM 2442 O O . ARG A 1 305 ? -25.212 3.929 25.574 1.00 85.88 305 ARG A O 1
ATOM 2449 N N . ARG A 1 306 ? -23.626 2.420 26.037 1.00 86.81 306 ARG A N 1
ATOM 2450 C CA . ARG A 1 306 ? -24.429 1.687 27.038 1.00 86.81 306 ARG A CA 1
ATOM 2451 C C . ARG A 1 306 ? -24.625 2.468 28.334 1.00 86.81 306 ARG A C 1
ATOM 2453 O O . ARG A 1 306 ? -25.586 2.222 29.050 1.00 86.81 306 ARG A O 1
ATOM 2460 N N . ASP A 1 307 ? -23.680 3.344 28.654 1.00 89.00 307 ASP A N 1
ATOM 2461 C CA . ASP A 1 307 ? -23.714 4.191 29.844 1.00 89.00 307 ASP A CA 1
ATOM 2462 C C . ASP A 1 307 ? -24.455 5.525 29.589 1.00 89.00 307 ASP A C 1
ATOM 2464 O O . ASP A 1 307 ? -24.627 6.302 30.526 1.00 89.00 307 ASP A O 1
ATOM 2468 N N . ALA A 1 308 ? -24.909 5.795 28.355 1.00 87.44 308 ALA A N 1
ATOM 2469 C CA . ALA A 1 308 ? -25.559 7.051 27.972 1.00 87.44 308 ALA A CA 1
ATOM 2470 C C . ALA A 1 308 ? -26.795 7.340 28.836 1.00 87.44 308 ALA A C 1
ATOM 2472 O O . ALA A 1 308 ? -26.874 8.409 29.438 1.00 87.44 308 ALA A O 1
ATOM 2473 N N . ASP A 1 309 ? -27.661 6.342 29.012 1.00 87.44 309 ASP A N 1
ATOM 2474 C CA . ASP A 1 309 ? -28.910 6.477 29.772 1.00 87.44 309 ASP A CA 1
ATOM 2475 C C . ASP A 1 309 ? -28.748 6.164 31.271 1.00 87.44 309 ASP A C 1
ATOM 2477 O O . ASP A 1 309 ? -29.712 6.181 32.032 1.00 87.44 309 ASP A O 1
ATOM 2481 N N . ARG A 1 310 ? -27.525 5.858 31.730 1.00 90.75 310 ARG A N 1
ATOM 2482 C CA . ARG A 1 310 ? -27.267 5.464 33.123 1.00 90.75 310 ARG A CA 1
ATOM 2483 C C . ARG A 1 310 ? -27.020 6.664 34.020 1.00 90.75 310 ARG A C 1
ATOM 2485 O O . ARG A 1 310 ? -26.364 7.637 33.628 1.00 90.75 310 ARG A O 1
ATOM 2492 N N . THR A 1 311 ? -27.459 6.559 35.272 1.00 91.81 311 THR A N 1
ATOM 2493 C CA . THR A 1 311 ? -27.141 7.559 36.292 1.00 91.81 311 THR A CA 1
ATOM 2494 C C . THR A 1 311 ? -25.707 7.387 36.800 1.00 91.81 311 THR A C 1
ATOM 2496 O O . THR A 1 311 ? -25.074 6.336 36.654 1.00 91.81 311 THR A O 1
ATOM 2499 N N . ARG A 1 312 ? -25.176 8.424 37.458 1.00 90.62 312 ARG A N 1
ATOM 2500 C CA . ARG A 1 312 ? -23.853 8.356 38.096 1.00 90.62 312 ARG A CA 1
ATOM 2501 C C . ARG A 1 312 ? -23.771 7.231 39.140 1.00 90.62 312 ARG A C 1
ATOM 2503 O O . ARG A 1 312 ? -22.749 6.551 39.203 1.00 90.62 312 ARG A O 1
ATOM 2510 N N . ARG A 1 313 ? -24.842 7.009 39.913 1.00 92.25 313 ARG A N 1
ATOM 2511 C CA . ARG A 1 313 ? -24.914 5.959 40.948 1.00 92.25 313 ARG A CA 1
ATOM 2512 C C . ARG A 1 313 ? -24.839 4.553 40.342 1.00 92.25 313 ARG A C 1
ATOM 2514 O O . ARG A 1 313 ? -24.133 3.690 40.872 1.00 92.25 313 ARG A O 1
ATOM 2521 N N . ASP A 1 314 ? -25.482 4.342 39.195 1.00 91.62 314 ASP A N 1
ATOM 2522 C CA . ASP A 1 314 ? -25.420 3.064 38.472 1.00 91.62 314 ASP A CA 1
ATOM 2523 C C . ASP A 1 314 ? -23.999 2.785 37.977 1.00 91.62 314 ASP A C 1
ATOM 2525 O O . ASP A 1 314 ? -23.459 1.690 38.154 1.00 91.62 314 ASP A O 1
ATOM 2529 N N . ILE A 1 315 ? -23.350 3.804 37.404 1.00 92.06 315 ILE A N 1
ATOM 2530 C CA . ILE A 1 315 ? -21.968 3.707 36.925 1.00 92.06 315 ILE A CA 1
ATOM 2531 C C . ILE A 1 315 ? -21.005 3.437 38.088 1.0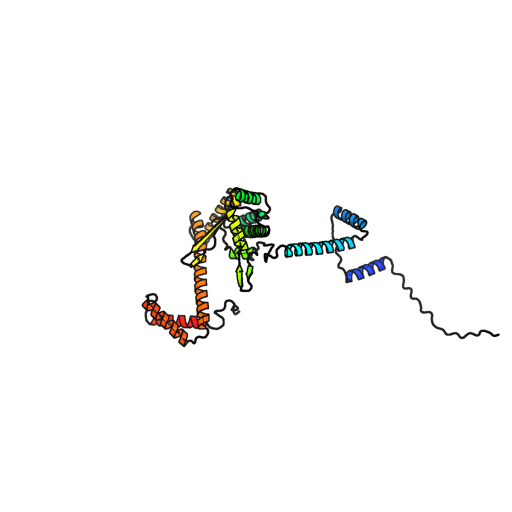0 92.06 315 ILE A C 1
ATOM 2533 O O . ILE A 1 315 ? -20.124 2.586 37.956 1.00 92.06 315 ILE A O 1
ATOM 2537 N N . GLU A 1 316 ? -21.178 4.104 39.231 1.00 94.06 316 GLU A N 1
ATOM 2538 C CA . GLU A 1 316 ? -20.391 3.857 40.446 1.00 94.06 316 GLU A CA 1
ATOM 2539 C C . GLU A 1 316 ? -20.521 2.405 40.920 1.00 94.06 316 GLU A C 1
ATOM 2541 O O . GLU A 1 316 ? -19.507 1.756 41.180 1.00 94.06 316 GLU A O 1
ATOM 2546 N N . THR A 1 317 ? -21.741 1.865 40.953 1.00 94.75 317 THR A N 1
ATOM 2547 C CA . THR A 1 317 ? -22.006 0.467 41.332 1.00 94.75 317 THR A CA 1
ATOM 2548 C C . THR A 1 317 ? -21.322 -0.518 40.382 1.00 94.75 317 THR A C 1
ATOM 2550 O O . THR A 1 317 ? -20.660 -1.463 40.820 1.00 94.75 317 THR A O 1
ATOM 2553 N N . ILE A 1 318 ? -21.409 -0.272 39.072 1.00 93.50 318 ILE A N 1
ATOM 2554 C CA . ILE A 1 318 ? -20.757 -1.106 38.054 1.00 93.50 318 ILE A CA 1
ATOM 2555 C C . ILE A 1 318 ? -19.233 -1.059 38.198 1.00 93.50 318 ILE A C 1
ATOM 2557 O O . ILE A 1 318 ? -18.578 -2.099 38.120 1.00 93.50 318 ILE A O 1
ATOM 2561 N N . VAL A 1 319 ? -18.653 0.131 38.389 1.00 94.44 319 VAL A N 1
ATOM 2562 C CA . VAL A 1 319 ? -17.201 0.296 38.550 1.00 94.44 319 VAL A CA 1
ATOM 2563 C C . VAL A 1 319 ? -16.713 -0.393 39.824 1.00 94.44 319 VAL A C 1
ATOM 2565 O O . VAL A 1 319 ? -15.703 -1.091 39.755 1.00 94.44 319 VAL A O 1
ATOM 2568 N N . LYS A 1 320 ? -17.441 -0.274 40.944 1.00 93.88 320 LYS A N 1
ATOM 2569 C CA . LYS A 1 320 ? -17.127 -0.994 42.190 1.00 93.88 320 LYS A CA 1
ATOM 2570 C C . LYS A 1 320 ? -17.091 -2.502 41.962 1.00 93.88 320 LYS A C 1
ATOM 2572 O O . LYS A 1 320 ? -16.066 -3.120 42.219 1.00 93.88 320 LYS A O 1
ATOM 2577 N N . ARG A 1 321 ? -18.152 -3.080 41.380 1.00 94.06 321 ARG A N 1
ATOM 2578 C CA . ARG A 1 321 ? -18.222 -4.526 41.093 1.00 94.06 321 ARG A CA 1
ATOM 2579 C C . ARG A 1 321 ? -17.068 -4.993 40.195 1.00 94.06 321 ARG A C 1
ATOM 2581 O O . ARG A 1 321 ? -16.535 -6.081 40.391 1.00 94.06 321 ARG A O 1
ATOM 2588 N N . GLN A 1 322 ? -16.665 -4.176 39.220 1.00 92.88 322 GLN A N 1
ATOM 2589 C CA . GLN A 1 322 ? -15.523 -4.486 38.356 1.00 92.88 322 GLN A CA 1
ATOM 2590 C C . GLN A 1 322 ? -14.187 -4.455 39.099 1.00 92.88 322 GLN A C 1
ATOM 2592 O O . GLN A 1 322 ? -13.395 -5.372 38.908 1.00 92.88 322 GLN A O 1
ATOM 2597 N N . LEU A 1 323 ? -13.950 -3.441 39.936 1.00 93.12 323 LEU A N 1
ATOM 2598 C CA . LEU A 1 323 ? -12.727 -3.336 40.734 1.00 93.12 323 LEU A CA 1
ATOM 2599 C C . LEU A 1 323 ? -12.625 -4.464 41.761 1.00 93.12 323 LEU A C 1
ATOM 2601 O O . LEU A 1 323 ? -11.566 -5.066 41.874 1.00 93.12 323 LEU A O 1
ATOM 2605 N N . THR A 1 324 ? -13.719 -4.823 42.438 1.00 92.94 324 THR A N 1
ATOM 2606 C CA . THR A 1 324 ? -13.739 -5.967 43.366 1.00 92.94 324 THR A CA 1
ATOM 2607 C C . THR A 1 324 ? -13.322 -7.260 42.669 1.00 92.94 324 THR A C 1
ATOM 2609 O O . THR A 1 324 ? -12.487 -7.997 43.184 1.00 92.94 324 THR A O 1
ATOM 2612 N N . ARG A 1 325 ? -13.848 -7.513 41.464 1.00 93.75 325 ARG A N 1
ATOM 2613 C CA . ARG A 1 325 ? -13.452 -8.678 40.665 1.00 93.75 325 ARG A CA 1
ATOM 2614 C C . ARG A 1 325 ? -11.989 -8.607 40.214 1.00 93.75 325 ARG A C 1
ATOM 2616 O O . ARG A 1 325 ? -11.295 -9.610 40.249 1.00 93.75 325 ARG A O 1
ATOM 2623 N N . GLU A 1 326 ? -11.512 -7.436 39.799 1.00 91.94 326 GLU A N 1
ATOM 2624 C CA . GLU A 1 326 ? -10.108 -7.232 39.409 1.00 91.94 326 GLU A CA 1
ATOM 2625 C C . GLU A 1 326 ? -9.127 -7.466 40.561 1.00 91.94 326 GLU A C 1
ATOM 2627 O O . GLU A 1 326 ? -8.052 -8.008 40.324 1.00 91.94 326 GLU A O 1
ATOM 2632 N N . ILE A 1 327 ? -9.504 -7.096 41.786 1.00 91.75 327 ILE A N 1
ATOM 2633 C CA . ILE A 1 327 ? -8.730 -7.372 43.002 1.00 91.75 327 ILE A CA 1
ATOM 2634 C C . ILE A 1 327 ? -8.711 -8.877 43.286 1.00 91.75 327 ILE A C 1
ATOM 2636 O O . ILE A 1 327 ? -7.642 -9.436 43.502 1.00 91.75 327 ILE A O 1
ATOM 2640 N N . ALA A 1 328 ? -9.872 -9.541 43.232 1.00 91.69 328 ALA A N 1
ATOM 2641 C CA . ALA A 1 328 ? -9.974 -10.984 43.468 1.00 91.69 328 ALA A CA 1
ATOM 2642 C C . ALA A 1 328 ? -9.158 -11.809 42.456 1.00 91.69 328 ALA A C 1
ATOM 2644 O O . ALA A 1 328 ? -8.558 -12.814 42.813 1.00 91.69 328 ALA A O 1
ATOM 2645 N N . GLU A 1 329 ? -9.100 -11.363 41.201 1.00 92.50 329 GLU A N 1
ATOM 2646 C CA . GLU A 1 329 ? -8.306 -11.989 40.136 1.00 92.50 329 GLU A CA 1
ATOM 2647 C C . GLU A 1 329 ? -6.826 -11.543 40.136 1.00 92.50 329 GLU A C 1
ATOM 2649 O O . GLU A 1 329 ? -6.078 -11.909 39.232 1.00 92.50 329 GLU A O 1
ATOM 2654 N N . GLY A 1 330 ? -6.398 -10.701 41.086 1.00 89.38 330 GLY A N 1
ATOM 2655 C CA . GLY A 1 330 ? -5.025 -10.186 41.174 1.00 89.38 330 GLY A CA 1
ATOM 2656 C C . GLY A 1 330 ? -4.620 -9.206 40.062 1.00 89.38 330 GLY A C 1
ATOM 2657 O O . GLY A 1 330 ? -3.457 -8.825 39.963 1.00 89.38 330 GLY A O 1
ATOM 2658 N N . ARG A 1 331 ? -5.562 -8.764 39.217 1.00 87.12 331 ARG A N 1
ATOM 2659 C CA . ARG A 1 331 ? -5.319 -7.829 38.099 1.00 87.12 331 ARG A CA 1
ATOM 2660 C C . ARG A 1 331 ? -5.212 -6.369 38.539 1.00 87.12 331 ARG A C 1
ATOM 2662 O O . ARG A 1 331 ? -4.742 -5.535 37.768 1.00 87.12 331 ARG A O 1
ATOM 2669 N N . PHE A 1 332 ? -5.674 -6.051 39.744 1.00 88.75 332 PHE A N 1
ATOM 2670 C CA . PHE A 1 332 ? -5.493 -4.749 40.372 1.00 88.75 332 PHE A CA 1
ATOM 2671 C C . PHE A 1 332 ? -4.856 -4.934 41.747 1.00 88.75 332 PHE A C 1
ATOM 2673 O O . PHE A 1 332 ? -5.424 -5.601 42.610 1.00 88.75 332 PHE A O 1
ATOM 2680 N N . THR A 1 333 ? -3.699 -4.312 41.953 1.00 85.19 333 THR A N 1
ATOM 2681 C CA . THR A 1 333 ? -2.969 -4.318 43.221 1.00 85.19 333 THR A CA 1
ATOM 2682 C C . THR A 1 333 ? -2.860 -2.892 43.751 1.00 85.19 333 THR A C 1
ATOM 2684 O O . THR A 1 333 ? -2.651 -1.939 43.000 1.00 85.19 333 THR A O 1
ATOM 2687 N N . GLY A 1 334 ? -3.052 -2.717 45.056 1.00 87.38 334 GLY A N 1
ATOM 2688 C CA . GLY A 1 334 ? -2.972 -1.405 45.686 1.00 87.38 334 GLY A CA 1
ATOM 2689 C C . GLY A 1 334 ? -3.689 -1.348 47.027 1.00 87.38 334 GLY A C 1
ATOM 2690 O O . GLY A 1 334 ? -4.483 -2.223 47.366 1.00 87.38 334 GLY A O 1
ATOM 2691 N N . ASN A 1 335 ? -3.407 -0.293 47.786 1.00 90.62 335 ASN A N 1
ATOM 2692 C CA . ASN A 1 335 ? -4.080 -0.014 49.050 1.00 90.62 335 ASN A CA 1
ATOM 2693 C C . ASN A 1 335 ? -5.500 0.553 48.830 1.00 90.62 335 ASN A C 1
ATOM 2695 O O . ASN A 1 335 ? -5.909 0.860 47.706 1.00 90.62 335 ASN A O 1
ATOM 2699 N N . LEU A 1 336 ? -6.254 0.729 49.919 1.00 88.75 336 LEU A N 1
ATOM 2700 C CA . LEU A 1 336 ? -7.620 1.266 49.886 1.00 88.75 336 LEU A CA 1
ATOM 2701 C C . LEU A 1 336 ? -7.708 2.608 49.130 1.00 88.75 336 LEU A C 1
ATOM 2703 O O . LEU A 1 336 ? -8.654 2.845 48.376 1.00 88.75 336 LEU A O 1
ATOM 2707 N N . ASP A 1 337 ? -6.699 3.465 49.277 1.00 91.19 337 ASP A N 1
ATOM 2708 C CA . ASP A 1 337 ? -6.652 4.769 48.612 1.00 91.19 337 ASP A CA 1
ATOM 2709 C C . ASP A 1 337 ? -6.410 4.660 47.106 1.00 91.19 337 ASP A C 1
ATOM 2711 O O . ASP A 1 337 ? -6.964 5.443 46.330 1.00 91.19 337 ASP A O 1
ATOM 2715 N N . ALA A 1 338 ? -5.615 3.684 46.661 1.00 89.94 338 ALA A N 1
ATOM 2716 C CA . ALA A 1 338 ? -5.456 3.370 45.245 1.00 89.94 338 ALA A CA 1
ATOM 2717 C C . ALA A 1 338 ? -6.785 2.904 44.634 1.00 89.94 338 ALA A C 1
ATOM 2719 O O . ALA A 1 338 ? -7.161 3.378 43.560 1.00 89.94 338 ALA A O 1
ATOM 2720 N N . VAL A 1 339 ? -7.541 2.059 45.346 1.00 91.44 339 VAL A N 1
ATOM 2721 C CA . VAL A 1 339 ? -8.876 1.608 44.912 1.00 91.44 339 VAL A CA 1
ATOM 2722 C C . VAL A 1 339 ? -9.841 2.790 44.796 1.00 91.44 339 VAL A C 1
ATOM 2724 O O . VAL A 1 339 ? -10.514 2.937 43.773 1.00 91.44 339 VAL A O 1
ATOM 2727 N N . ARG A 1 340 ? -9.892 3.673 45.805 1.00 91.62 340 ARG A N 1
ATOM 2728 C CA . ARG A 1 340 ? -10.765 4.863 45.799 1.00 91.62 340 ARG A CA 1
ATOM 2729 C C . ARG A 1 340 ? -10.430 5.815 44.650 1.00 91.62 340 ARG A C 1
ATOM 2731 O O . ARG A 1 340 ? -11.337 6.262 43.943 1.00 91.62 340 ARG A O 1
ATOM 2738 N N . ARG A 1 341 ? -9.141 6.096 44.422 1.00 92.69 341 ARG A N 1
ATOM 2739 C CA . ARG A 1 341 ? -8.684 6.937 43.302 1.00 92.69 341 ARG A CA 1
ATOM 2740 C C . ARG A 1 341 ? -9.045 6.328 41.953 1.00 92.69 341 ARG A C 1
ATOM 2742 O O . ARG A 1 341 ? -9.564 7.035 41.089 1.00 92.69 341 ARG A O 1
ATOM 2749 N N . GLU A 1 342 ? -8.831 5.027 41.778 1.00 93.38 342 GLU A N 1
ATOM 2750 C CA . GLU A 1 342 ? -9.148 4.346 40.523 1.00 93.38 342 GLU A CA 1
ATOM 2751 C C . GLU A 1 342 ? -10.661 4.290 40.268 1.00 93.38 342 GLU A C 1
ATOM 2753 O O . GLU A 1 342 ? -11.112 4.514 39.140 1.00 93.38 342 GLU A O 1
ATOM 2758 N N . GLN A 1 343 ? -11.468 4.083 41.314 1.00 92.62 343 GLN A N 1
ATOM 2759 C CA . GLN A 1 343 ? -12.923 4.168 41.221 1.00 92.62 343 GLN A CA 1
ATOM 2760 C C . GLN A 1 343 ? -13.358 5.564 40.749 1.00 92.62 343 GLN A C 1
ATOM 2762 O O . GLN A 1 343 ? -14.106 5.675 39.774 1.00 92.62 343 GLN A O 1
ATOM 2767 N N . ALA A 1 344 ? -12.858 6.627 41.389 1.00 92.06 344 ALA A N 1
ATOM 2768 C CA . ALA A 1 344 ? -13.177 8.006 41.026 1.00 92.06 344 ALA A CA 1
ATOM 2769 C C . ALA A 1 344 ? -12.754 8.333 39.582 1.00 92.06 344 ALA A C 1
ATOM 2771 O O . ALA A 1 344 ? -13.540 8.903 38.819 1.00 92.06 344 ALA A O 1
ATOM 2772 N N . ARG A 1 345 ? -11.551 7.904 39.172 1.00 95.25 345 ARG A N 1
ATOM 2773 C CA . ARG A 1 345 ? -11.033 8.076 37.806 1.00 95.25 345 ARG A CA 1
ATOM 2774 C C . ARG A 1 345 ? -11.937 7.407 36.769 1.00 95.25 345 ARG A C 1
ATOM 2776 O O . ARG A 1 345 ? -12.320 8.051 35.793 1.00 95.25 345 ARG A O 1
ATOM 2783 N N . ARG A 1 346 ? -12.314 6.139 36.981 1.00 93.50 346 ARG A N 1
ATOM 2784 C CA . ARG A 1 346 ? -13.161 5.367 36.049 1.00 93.50 346 ARG A CA 1
ATOM 2785 C C . ARG A 1 346 ? -14.581 5.916 35.953 1.00 93.50 346 ARG A C 1
ATOM 2787 O O . ARG A 1 346 ? -15.146 5.925 34.860 1.00 93.50 346 ARG A O 1
ATOM 2794 N N . VAL A 1 347 ? -15.158 6.366 37.068 1.00 93.69 347 VAL A N 1
ATOM 2795 C CA . VAL A 1 347 ? -16.486 7.001 37.082 1.00 93.69 347 VAL A CA 1
ATOM 2796 C C . VAL A 1 347 ? -16.438 8.314 36.308 1.00 93.69 347 VAL A C 1
ATOM 2798 O O . VAL A 1 347 ? -17.252 8.506 35.408 1.00 93.69 347 VAL A O 1
ATOM 2801 N N . LYS A 1 348 ? -15.443 9.172 36.572 1.00 92.19 348 LYS A N 1
ATOM 2802 C CA . LYS A 1 348 ? -15.247 10.432 35.841 1.00 92.19 348 LYS A CA 1
ATOM 2803 C C . LYS A 1 348 ? -15.070 10.198 34.338 1.00 92.19 348 LYS A C 1
ATOM 2805 O O . LYS A 1 348 ? -15.758 10.832 33.545 1.00 92.19 348 LYS A O 1
ATOM 2810 N N . GLU A 1 349 ? -14.207 9.258 33.947 1.00 89.81 349 GLU A N 1
ATOM 2811 C CA . GLU A 1 349 ? -13.963 8.907 32.539 1.00 89.81 349 GLU A CA 1
ATOM 2812 C C . GLU A 1 349 ? -15.249 8.441 31.837 1.00 89.81 349 GLU A C 1
ATOM 2814 O O . GLU A 1 349 ? -15.553 8.892 30.733 1.00 89.81 349 GLU A O 1
ATOM 2819 N N . ARG A 1 350 ? -16.041 7.571 32.477 1.00 91.19 350 ARG A N 1
ATOM 2820 C CA . ARG A 1 350 ? -17.305 7.075 31.905 1.00 91.19 350 ARG A CA 1
ATOM 2821 C C . ARG A 1 350 ? -18.374 8.146 31.813 1.00 91.19 350 ARG A C 1
ATOM 2823 O O . ARG A 1 350 ? -19.051 8.218 30.792 1.00 91.19 350 ARG A O 1
ATOM 2830 N N . MET A 1 351 ? -18.513 8.976 32.844 1.00 90.19 351 MET A N 1
ATOM 2831 C CA . MET A 1 351 ? -19.444 10.103 32.829 1.00 90.19 351 MET A CA 1
ATOM 2832 C C . MET A 1 351 ? -19.089 11.074 31.702 1.00 90.19 351 MET A C 1
ATOM 2834 O O . MET A 1 351 ? -19.960 11.457 30.939 1.00 90.19 351 MET A O 1
ATOM 2838 N N . LEU A 1 352 ? -17.812 11.408 31.523 1.00 87.00 352 LEU A N 1
ATOM 2839 C CA . LEU A 1 352 ? -17.388 12.320 30.459 1.00 87.00 352 LEU A CA 1
ATOM 2840 C C . LEU A 1 352 ? -17.626 11.728 29.060 1.00 87.00 352 LEU A C 1
ATOM 2842 O O . LEU A 1 352 ? -18.150 12.404 28.178 1.00 87.00 352 LEU A O 1
ATOM 2846 N N . MET A 1 353 ? -17.296 10.449 28.865 1.00 83.62 353 MET A N 1
ATOM 2847 C CA . MET A 1 353 ? -17.443 9.780 27.566 1.00 83.62 353 MET A CA 1
ATOM 2848 C C . MET A 1 353 ? -18.902 9.494 27.182 1.00 83.62 353 MET A C 1
ATOM 2850 O O . MET A 1 353 ? -19.206 9.431 25.994 1.00 83.62 353 MET A O 1
ATOM 2854 N N . SER A 1 354 ? -19.797 9.283 28.153 1.00 84.88 354 SER A N 1
ATOM 2855 C CA . SER A 1 354 ? -21.222 8.965 27.930 1.00 84.88 354 SER A CA 1
ATOM 2856 C C . SER A 1 354 ? -22.115 10.196 27.751 1.00 84.88 354 SER A C 1
ATOM 2858 O O . SER A 1 354 ? -23.299 10.056 27.453 1.00 84.88 354 SER A O 1
ATOM 2860 N N . ARG A 1 355 ? -21.572 11.403 27.927 1.00 84.81 355 ARG A N 1
ATOM 2861 C CA . ARG A 1 355 ? -22.301 12.671 27.792 1.00 84.81 355 ARG A CA 1
ATOM 2862 C C . ARG A 1 355 ? -21.849 13.416 26.531 1.00 84.81 355 ARG A C 1
ATOM 2864 O O . ARG A 1 355 ? -20.746 13.197 26.040 1.00 84.81 355 ARG A O 1
ATOM 2871 N N . GLY A 1 356 ? -22.717 14.277 25.994 1.00 66.56 356 GLY A N 1
ATOM 2872 C CA . GLY A 1 356 ? -22.359 15.268 24.967 1.00 66.56 356 GLY A CA 1
ATOM 2873 C C . GLY A 1 356 ? -21.824 14.718 23.638 1.00 66.56 356 GLY A C 1
ATOM 2874 O O . GLY A 1 356 ? -20.847 15.243 23.129 1.00 66.56 356 GLY A O 1
ATOM 2875 N N . ASN A 1 357 ? -22.420 13.661 23.069 1.00 65.88 357 ASN A N 1
ATOM 2876 C CA . ASN A 1 357 ? -22.000 13.054 21.788 1.00 65.88 357 ASN A CA 1
ATOM 2877 C C . ASN A 1 357 ? -20.538 12.551 21.714 1.00 65.88 357 ASN A C 1
ATOM 2879 O O . ASN A 1 357 ? -20.106 12.090 20.656 1.00 65.88 357 ASN A O 1
ATOM 2883 N N . ASN A 1 358 ? -19.799 12.515 22.829 1.00 67.25 358 ASN A N 1
ATOM 2884 C CA . ASN A 1 358 ? -18.390 12.089 22.895 1.00 67.25 358 ASN A CA 1
ATOM 2885 C C . ASN A 1 358 ? -18.157 10.613 22.506 1.00 67.25 358 ASN A C 1
ATOM 2887 O O . ASN A 1 358 ? -17.037 10.180 22.231 1.00 67.25 358 ASN A O 1
ATOM 2891 N N . TYR A 1 359 ? -19.220 9.812 22.453 1.00 65.69 359 TYR A N 1
ATOM 2892 C CA . TYR A 1 359 ? -19.202 8.413 22.022 1.00 65.69 359 TYR A CA 1
ATOM 2893 C C . TYR A 1 359 ? -19.525 8.219 20.526 1.00 65.69 359 TYR A C 1
ATOM 2895 O O . TYR A 1 359 ? -19.514 7.083 20.016 1.00 65.69 359 TYR A O 1
ATOM 2903 N N . THR A 1 360 ? -19.813 9.303 19.808 1.00 61.91 360 THR A N 1
ATOM 2904 C CA . THR A 1 360 ? -20.191 9.310 18.391 1.00 61.91 360 THR A CA 1
ATOM 2905 C C . THR A 1 360 ? -18.949 9.498 17.512 1.00 61.91 360 THR A C 1
ATOM 2907 O O . THR A 1 360 ? -17.992 10.166 17.881 1.00 61.91 360 THR A O 1
ATOM 2910 N N . ARG A 1 361 ? -18.916 8.866 16.328 1.00 57.28 361 ARG A N 1
ATOM 2911 C CA . ARG A 1 361 ? -17.807 9.016 15.352 1.00 57.28 361 ARG A CA 1
ATOM 2912 C C . ARG A 1 361 ? -17.816 10.361 14.617 1.00 57.28 361 ARG A C 1
ATOM 2914 O O . ARG A 1 361 ? -16.859 10.653 13.916 1.00 57.28 361 ARG A O 1
ATOM 2921 N N . LEU A 1 362 ? -18.912 11.099 14.761 1.00 45.66 362 LEU A N 1
ATOM 2922 C CA . LEU A 1 362 ? -19.262 12.306 14.022 1.00 45.66 362 LEU A CA 1
ATOM 2923 C C . LEU A 1 362 ? -19.336 13.533 14.934 1.00 45.66 362 LEU A C 1
ATOM 2925 O O . LEU A 1 362 ? -19.890 14.543 14.523 1.00 45.66 362 LEU A O 1
ATOM 2929 N N . ALA A 1 363 ? -18.849 13.442 16.177 1.00 46.09 363 ALA A N 1
ATOM 2930 C CA . ALA A 1 363 ? -18.726 14.629 17.007 1.00 46.09 363 ALA A CA 1
ATOM 2931 C C . ALA A 1 363 ? -17.802 15.599 16.263 1.00 46.09 363 ALA A C 1
ATOM 2933 O O . ALA A 1 363 ? -16.620 15.305 16.068 1.00 46.09 363 ALA A O 1
ATOM 2934 N N . THR A 1 364 ? -18.382 16.696 15.775 1.00 37.72 364 THR A N 1
ATOM 2935 C CA . THR A 1 364 ? -17.655 17.874 15.318 1.00 37.72 364 THR A CA 1
ATOM 2936 C C . THR A 1 364 ? -16.623 18.168 16.386 1.00 37.72 364 THR A C 1
ATOM 2938 O O . THR A 1 364 ? -16.995 18.321 17.550 1.00 37.72 364 THR A O 1
ATOM 2941 N N . ALA A 1 365 ? -15.341 18.162 16.014 1.00 33.25 365 ALA A N 1
ATOM 2942 C CA . ALA A 1 365 ? -14.323 18.746 16.865 1.00 33.25 365 ALA A CA 1
ATOM 2943 C C . ALA A 1 365 ? -14.839 20.143 17.205 1.00 33.25 365 ALA A C 1
ATOM 2945 O O . ALA A 1 365 ? -15.025 20.960 16.304 1.00 33.25 365 ALA A O 1
ATOM 2946 N N . THR A 1 366 ? -15.230 20.340 18.459 1.00 28.36 366 THR A N 1
ATOM 2947 C CA . THR A 1 366 ? -15.635 21.644 18.952 1.00 28.36 366 THR A CA 1
ATOM 2948 C C . THR A 1 366 ? -14.454 22.560 18.667 1.00 28.36 366 THR A C 1
ATOM 2950 O O . THR A 1 366 ? -13.333 22.230 19.059 1.00 28.36 366 THR A O 1
ATOM 2953 N N . THR A 1 367 ? -14.710 23.597 17.873 1.00 31.08 367 THR A N 1
ATOM 2954 C CA . THR A 1 367 ? -13.785 24.699 17.581 1.00 31.08 367 THR A CA 1
ATOM 2955 C C . THR A 1 367 ? -13.071 25.190 18.823 1.00 31.08 367 THR A C 1
ATOM 2957 O O . THR A 1 367 ? -13.751 25.273 19.874 1.00 31.08 367 THR A O 1
#

InterPro domains:
  IPR003446 Plasmid replication initiation, RepA [NF040977] (95-352)
  IPR003446 Plasmid replication initiation, RepA [PF02387] (89-355)
  IPR017837 Plasmid replication initiator, RepA, IncFII type [TIGR03474] (91-365)
  IPR019661 Replication regulatory protein RepA2 [PF10723] (11-74)

Organism: Callosobruchus maculatus (NCBI:txid64391)

Secondary structure (DSSP, 8-state):
------------------PPP--HHHHHHHHHHHHHHH---------HHHHHHHHHHHHHHT--HHHHHHHHHHHHHHHHHHHHHHHHHHTTT-S-SS----PPTT----HHHHHHHHHTTTGGGSHHHHHHHHHHHHTTS-SSPPPHHHHHHHHHHHHHHHHTEETTTTEE-S-HHHHHHHTT--EE-TTS-EE-HHHHHHHHHHHHTTSB--B--EETTTTEEPPPB--B-HHHHHHTT--HHHHHHHHHHHHHHHHHHHHHTTPPP--HHHHHHHHHHHHHHHHHHHHHHHHHHHHHHHHHHHTTT--HHHHHHHHHHHHHHHHHTTSS---HHHHHHHHHHHHHHHHHHHSTTTTSTT-----

Foldseek 3Di:
DDDDDDDDDDDDDPPPPPPPPQDPVRVVVVVVVVCVVVDDDDDDDDDPVVVVVLVVVCVVVVHDSVVSVVVVVVVVVVVVVVVVVVLCVVPVVAPPQQWAAADPPPDAADPQLVLQLVLLALLCVDPLVVVLVVVCCVVVVDPDDDDSSLSSLLSRLSNQQSRQADLLLLWRPDFLQVSCVSRVQWDADPVRDIDNPSSVVSVVVCVSSVQKDWDWDQDVVLRGIQRTIIGGDPSNCVSSVHDPVNSVVSNVVSLVVVQVVCVVVVHHRDDSVVVNVVVVVVRRVVVSVVSVVVVVLLVLLVLLCVCLPPDLVRQLVVLVVVVVVCVVVVVDDDDPVVSVVVSVVSSVSSVVCNPDCNSPPPPDPDD